Protein AF-A0A9D4I5X0-F1 (afdb_monomer_lite)

Radius of gyration: 17.92 Å; chains: 1; bounding box: 43×36×51 Å

Secondary structure (DSSP, 8-state):
-EEEEESS-EEEE--BS-EEEEEEEEEEEEE--EEEEEEEEEEEEEEE--EEEEEEEEEEEEEEEE--EEEEEEE--EEEEEEE--EEEEEEE--EEEEEEE--EEEEEEE--EEEEEEE--EEEEEEE--SEEEEEE--EEEEEEE--SSS--EEEE-----SS--EEEE--S-EEEE---SS-----EEE-----

Foldseek 3Di:
DDEDEDEEEDEEEAEAEEEEYEYEAYAYEYEHYAYEYEYEYEEHYEYEADHEEYEYEYAYYEYEYEYAAYEYEYEYHHEEYEYEEAHEEYEYEEHAEEYEYEYAAYEYEYEEAAEEYEYEAHHEEYEYEYHDDEYEYAAYEEEYHYEHDDDPPYHYEDEDPPDDDYAYEYDYEDYDYDDDDDDDDDDDDDHPHPDDD

Sequence (197 aa):
MHFLQGLGEFSLLGGLGEFSLLGGLGEFSLLGGLGEFSLLGLGEFSLLGGLGEFSLLGGLGEFSLLGGLGEFSLLGGLGEFSLLGGLGEFSLLGGLGEFSLLGGLGEFSLLGGLGEFSLLGGLGEFSLLGGLGEFSILGGLGEFSILGGLGEGWGFSLLGVRGGLGEFFLLGGLGEFSQLGGLGESFPYMAIIIENM

Organism: Dreissena polymorpha (NCBI:txid45954)

Structure (mmCIF, N/CA/C/O backbone):
data_AF-A0A9D4I5X0-F1
#
_entry.id   AF-A0A9D4I5X0-F1
#
loop_
_atom_site.group_PDB
_atom_site.id
_atom_site.type_symbol
_atom_site.label_atom_id
_atom_site.label_alt_id
_atom_site.label_comp_id
_atom_site.label_asym_id
_atom_site.label_entity_id
_atom_site.label_seq_id
_atom_site.pdbx_PDB_ins_code
_atom_site.Cartn_x
_atom_site.Cartn_y
_atom_site.Cartn_z
_atom_site.occupancy
_atom_site.B_iso_or_equiv
_atom_site.auth_seq_id
_atom_site.auth_comp_id
_atom_site.auth_asym_id
_atom_site.auth_atom_id
_atom_site.pdbx_PDB_model_num
ATOM 1 N N . MET A 1 1 ? -22.292 0.243 11.267 1.00 48.12 1 MET A N 1
ATOM 2 C CA . MET A 1 1 ? -21.338 1.243 11.789 1.00 48.12 1 MET A CA 1
ATOM 3 C C . MET A 1 1 ? -21.230 1.166 13.314 1.00 48.12 1 MET A C 1
ATOM 5 O O . MET A 1 1 ? -21.974 1.821 14.040 1.00 48.12 1 MET A O 1
ATOM 9 N N . HIS A 1 2 ? -20.317 0.330 13.804 1.00 58.00 2 HIS A N 1
ATOM 10 C CA . HIS A 1 2 ? -19.832 0.399 15.185 1.00 58.00 2 HIS A CA 1
ATOM 11 C C . HIS A 1 2 ? -18.566 1.253 15.202 1.00 58.00 2 HIS A C 1
ATOM 13 O O . HIS A 1 2 ? -17.701 1.034 14.360 1.00 58.00 2 HIS A O 1
ATOM 19 N N . PHE A 1 3 ? -18.484 2.208 16.130 1.00 55.62 3 PHE A N 1
ATOM 20 C CA . PHE A 1 3 ? -17.341 3.103 16.291 1.00 55.62 3 PHE A CA 1
ATOM 21 C C . PHE A 1 3 ? -16.674 2.820 17.635 1.00 55.62 3 PHE A C 1
ATOM 23 O O . PHE A 1 3 ? -17.327 2.882 18.679 1.00 55.62 3 PHE A O 1
ATOM 30 N N . LEU A 1 4 ? -15.390 2.484 17.604 1.00 60.81 4 LEU A N 1
ATOM 31 C CA . LEU A 1 4 ? -14.569 2.264 18.791 1.00 60.81 4 LEU A CA 1
ATOM 32 C C . LEU A 1 4 ? -13.382 3.222 18.741 1.00 60.81 4 LEU A C 1
ATOM 34 O O . LEU A 1 4 ? -12.674 3.282 17.737 1.00 60.81 4 LEU A O 1
ATOM 38 N N . GLN A 1 5 ? -13.203 3.971 19.829 1.00 62.50 5 GLN A N 1
ATOM 39 C CA . GLN A 1 5 ? -12.027 4.795 20.095 1.00 62.50 5 GLN A CA 1
ATOM 40 C C . GLN A 1 5 ? -11.278 4.196 21.282 1.00 62.50 5 GLN A C 1
ATOM 42 O O . GLN A 1 5 ? -11.894 3.905 22.309 1.00 62.50 5 GLN A O 1
ATOM 47 N N . GLY A 1 6 ? -9.964 4.028 21.155 1.00 58.69 6 GLY A N 1
ATOM 48 C CA . GLY A 1 6 ? -9.119 3.487 22.220 1.00 58.69 6 GLY A CA 1
ATOM 49 C C . GLY A 1 6 ? -7.693 4.027 22.162 1.00 58.69 6 GLY A C 1
ATOM 50 O O . GLY A 1 6 ? -7.184 4.321 21.084 1.00 58.69 6 GLY A O 1
ATOM 51 N N . LEU A 1 7 ? -7.071 4.173 23.334 1.00 63.69 7 LEU A N 1
ATOM 52 C CA . LEU A 1 7 ? -5.625 4.338 23.515 1.00 63.69 7 LEU A CA 1
ATOM 53 C C . LEU A 1 7 ? -5.084 3.053 24.151 1.00 63.69 7 LEU A C 1
ATOM 55 O O . LEU A 1 7 ? -5.768 2.476 25.000 1.00 63.69 7 LEU A O 1
ATOM 59 N N . GLY A 1 8 ? -3.858 2.660 23.806 1.00 67.62 8 GLY A N 1
ATOM 60 C CA . GLY A 1 8 ? -3.210 1.461 24.348 1.00 67.62 8 GLY A CA 1
ATOM 61 C C . GLY A 1 8 ? -3.551 0.181 23.585 1.00 67.62 8 GLY A C 1
ATOM 62 O O . GLY A 1 8 ? -3.957 0.239 22.430 1.00 67.62 8 GLY A O 1
ATOM 63 N N . GLU A 1 9 ? -3.356 -0.969 24.231 1.00 77.25 9 GLU A N 1
ATOM 64 C CA . GLU A 1 9 ? -3.521 -2.285 23.606 1.00 77.25 9 GLU A CA 1
ATOM 65 C C . GLU A 1 9 ? -4.990 -2.723 23.524 1.00 77.25 9 GLU A C 1
ATOM 67 O O . GLU A 1 9 ? -5.703 -2.742 24.534 1.00 77.25 9 GLU A O 1
ATOM 72 N N . PHE A 1 10 ? -5.455 -3.128 22.339 1.00 73.19 10 PHE A N 1
ATOM 73 C CA . PHE A 1 10 ? -6.808 -3.669 22.173 1.00 73.19 10 PHE A CA 1
ATOM 74 C C . PHE A 1 10 ? -6.885 -4.766 21.106 1.00 73.19 10 PHE A C 1
ATOM 76 O O . PHE A 1 10 ? -6.211 -4.715 20.080 1.00 73.19 10 PHE A O 1
ATOM 83 N N . SER A 1 11 ? -7.751 -5.758 21.335 1.00 75.50 11 SER A N 1
ATOM 84 C CA . SER A 1 11 ? -8.065 -6.822 20.376 1.00 75.50 11 SER A CA 1
ATOM 85 C C . SER A 1 11 ? -9.559 -6.840 20.057 1.00 75.50 11 SER A C 1
ATOM 87 O O . SER A 1 11 ? -10.383 -6.976 20.964 1.00 75.50 11 SER A O 1
ATOM 89 N N . LEU A 1 12 ? -9.915 -6.734 18.775 1.00 75.94 12 LEU A N 1
ATOM 90 C CA . LEU A 1 12 ? -11.297 -6.808 18.292 1.00 75.94 12 LEU A CA 1
ATOM 91 C C . LEU A 1 12 ? -11.526 -8.063 17.446 1.00 75.94 12 LEU A C 1
ATOM 93 O O . LEU A 1 12 ? -10.730 -8.377 16.564 1.00 75.94 12 LEU A O 1
ATOM 97 N N . LEU A 1 13 ? -12.676 -8.710 17.640 1.00 78.56 13 LEU A N 1
ATOM 98 C CA . LEU A 1 13 ? -13.231 -9.668 16.689 1.00 78.56 13 LEU A CA 1
ATOM 99 C C . LEU A 1 13 ? -14.352 -8.991 15.883 1.00 78.56 13 LEU A C 1
ATOM 101 O O . LEU A 1 13 ? -15.425 -8.698 16.413 1.00 78.56 13 LEU A O 1
ATOM 105 N N . GLY A 1 14 ? -14.084 -8.732 14.610 1.00 68.31 14 GLY A N 1
ATOM 106 C CA . GLY A 1 14 ? -15.045 -8.287 13.616 1.00 68.31 14 GLY A CA 1
ATOM 107 C C . GLY A 1 14 ? -16.014 -9.410 13.267 1.00 68.31 14 GLY A C 1
ATOM 108 O O . GLY A 1 14 ? -15.608 -10.492 12.856 1.00 68.31 14 GLY A O 1
ATOM 109 N N . GLY A 1 15 ? -17.306 -9.178 13.485 1.00 73.00 15 GLY A N 1
ATOM 110 C CA . GLY A 1 15 ? -18.363 -10.126 13.137 1.00 73.00 15 GLY A CA 1
ATOM 111 C C . GLY A 1 15 ? -18.791 -10.002 11.673 1.00 73.00 15 GLY A C 1
ATOM 112 O O . GLY A 1 15 ? -17.970 -9.854 10.775 1.00 73.00 15 GLY A O 1
ATOM 113 N N . LEU A 1 16 ? -20.102 -10.059 11.437 1.00 78.62 16 LEU A N 1
ATOM 114 C CA . LEU A 1 16 ? -20.699 -9.735 10.140 1.00 78.62 16 LEU A CA 1
ATOM 115 C C . LEU A 1 16 ? -20.984 -8.231 10.042 1.00 78.62 16 LEU A C 1
ATOM 117 O O . LEU A 1 16 ? -21.493 -7.652 11.004 1.00 78.62 16 LEU A O 1
ATOM 121 N N . GLY A 1 17 ? -20.763 -7.642 8.869 1.00 81.38 17 GLY A N 1
ATOM 122 C CA . GLY A 1 17 ? -21.217 -6.296 8.515 1.00 81.38 17 GLY A CA 1
ATOM 123 C C . GLY A 1 17 ? -20.115 -5.240 8.507 1.00 81.38 17 GLY A C 1
ATOM 124 O O . GLY A 1 17 ? -18.942 -5.558 8.358 1.00 81.38 17 GLY A O 1
ATOM 125 N N . GLU A 1 18 ? -20.527 -3.978 8.643 1.00 83.12 18 GLU A N 1
ATOM 126 C CA . GLU A 1 18 ? -19.654 -2.807 8.511 1.00 83.12 18 GLU A CA 1
ATOM 127 C C . GLU A 1 18 ? -19.135 -2.287 9.860 1.00 83.12 18 GLU A C 1
ATOM 129 O O . GLU A 1 18 ? -19.919 -1.878 10.742 1.00 83.12 18 GLU A O 1
ATOM 134 N N . PHE A 1 19 ? -17.812 -2.202 9.994 1.00 81.38 19 PHE A N 1
ATOM 135 C CA . PHE A 1 19 ? -17.139 -1.709 11.195 1.00 81.38 19 PHE A CA 1
ATOM 136 C C . PHE A 1 19 ? -16.147 -0.598 10.864 1.00 81.38 19 PHE A C 1
ATOM 138 O O . PHE A 1 19 ? -15.424 -0.654 9.873 1.00 81.38 19 PHE A O 1
ATOM 145 N N . SER A 1 20 ? -16.084 0.417 11.727 1.00 80.12 20 SER A N 1
ATOM 146 C CA . SER A 1 20 ? -15.096 1.485 11.603 1.00 80.12 20 SER A CA 1
ATOM 147 C C . SER A 1 20 ? -14.396 1.693 12.937 1.00 80.12 20 SER A C 1
ATOM 149 O O . SER A 1 20 ? -15.034 2.029 13.935 1.00 80.12 20 SER A O 1
ATOM 151 N N . LEU A 1 21 ? -13.085 1.490 12.972 1.00 78.31 21 LEU A N 1
ATOM 152 C CA . LEU A 1 21 ? -12.277 1.675 14.171 1.00 78.31 21 LEU A CA 1
ATOM 153 C C . LEU A 1 21 ? -11.358 2.880 13.998 1.00 78.31 21 LEU A C 1
ATOM 155 O O . LEU A 1 21 ? -10.706 3.028 12.968 1.00 78.31 21 LEU A O 1
ATOM 159 N N . LEU A 1 22 ? -11.292 3.721 15.029 1.00 80.31 22 LEU A N 1
ATOM 160 C CA . LEU A 1 22 ? -10.318 4.800 15.118 1.00 80.31 22 LEU A CA 1
ATOM 161 C C . LEU A 1 22 ? -9.429 4.538 16.335 1.00 80.31 22 LEU A C 1
ATOM 163 O O . LEU A 1 22 ? -9.792 4.847 17.470 1.00 80.31 22 LEU A O 1
ATOM 167 N N . GLY A 1 23 ? -8.284 3.913 16.092 1.00 71.12 23 GLY A N 1
ATOM 168 C CA . GLY A 1 23 ? -7.266 3.669 17.100 1.00 71.12 23 GLY A CA 1
ATOM 169 C C . GLY A 1 23 ? -6.432 4.927 17.312 1.00 71.12 23 GLY A C 1
ATOM 170 O O . GLY A 1 23 ? -6.055 5.612 16.363 1.00 71.12 23 GLY A O 1
ATOM 171 N N . GLY A 1 24 ? -6.189 5.280 18.571 1.00 72.44 24 GLY A N 1
ATOM 172 C CA . GLY A 1 24 ? -5.199 6.292 18.926 1.00 72.44 24 GLY A CA 1
ATOM 173 C C . GLY A 1 24 ? -3.789 5.705 18.874 1.00 72.44 24 GLY A C 1
ATOM 174 O O . GLY A 1 24 ? -3.535 4.816 18.077 1.00 72.44 24 GLY A O 1
ATOM 175 N N . LEU A 1 25 ? -2.890 6.186 19.737 1.00 76.56 25 LEU A N 1
ATOM 176 C CA . LEU A 1 25 ? -1.565 5.587 19.938 1.00 76.56 25 LEU A CA 1
ATOM 177 C C . LEU A 1 25 ? -1.684 4.236 20.665 1.00 76.56 25 LEU A C 1
ATOM 179 O O . LEU A 1 25 ? -2.404 4.152 21.667 1.00 76.56 25 LEU A O 1
ATOM 183 N N . GLY A 1 26 ? -0.949 3.222 20.210 1.00 81.38 26 GLY A N 1
ATOM 184 C CA . GLY A 1 26 ? -0.873 1.907 20.857 1.00 81.38 26 GLY A CA 1
ATOM 185 C C . GLY A 1 26 ? -0.688 0.763 19.864 1.00 81.38 26 GLY A C 1
ATOM 186 O O . GLY A 1 26 ? -0.447 1.014 18.686 1.00 81.38 26 GLY A O 1
ATOM 187 N N . GLU A 1 27 ? -0.826 -0.466 20.362 1.00 84.44 27 GLU A N 1
ATOM 188 C CA . GLU A 1 27 ? -0.824 -1.688 19.556 1.00 84.44 27 GLU A CA 1
ATOM 189 C C . GLU A 1 27 ? -2.255 -2.231 19.432 1.00 84.44 27 GLU A C 1
ATOM 191 O O . GLU A 1 27 ? -2.948 -2.457 20.425 1.00 84.44 27 GLU A O 1
ATOM 196 N N . PHE A 1 28 ? -2.739 -2.463 18.220 1.00 84.62 28 PHE A N 1
ATOM 197 C CA . PHE A 1 28 ? -4.117 -2.891 18.000 1.00 84.62 28 PHE A CA 1
ATOM 198 C C . PHE A 1 28 ? -4.159 -4.107 17.089 1.00 84.62 28 PHE A C 1
ATOM 200 O O . PHE A 1 28 ? -3.588 -4.115 16.004 1.00 84.62 28 PHE A O 1
ATOM 207 N N . SER A 1 29 ? -4.894 -5.132 17.506 1.00 83.44 29 SER A N 1
ATOM 208 C CA . SER A 1 29 ? -5.139 -6.321 16.694 1.00 83.44 29 SER A CA 1
ATOM 209 C C . SER A 1 29 ? -6.617 -6.429 16.341 1.00 83.44 29 SER A C 1
ATOM 211 O O . SER A 1 29 ? -7.487 -6.374 17.211 1.00 83.44 29 SER A O 1
ATOM 213 N N . LEU A 1 30 ? -6.926 -6.607 15.062 1.00 82.56 30 LEU A N 1
ATOM 214 C CA . LEU A 1 30 ? -8.283 -6.827 14.582 1.00 82.56 30 LEU A CA 1
ATOM 215 C C . LEU A 1 30 ? -8.335 -8.117 13.774 1.00 82.56 30 LEU A C 1
ATOM 217 O O . LEU A 1 30 ? -7.593 -8.282 12.811 1.00 82.56 30 LEU A O 1
ATOM 221 N N . LEU A 1 31 ? -9.252 -9.009 14.135 1.00 85.00 31 LEU A N 1
ATOM 222 C CA . LEU A 1 31 ? -9.618 -10.143 13.298 1.00 85.00 31 LEU A CA 1
ATOM 223 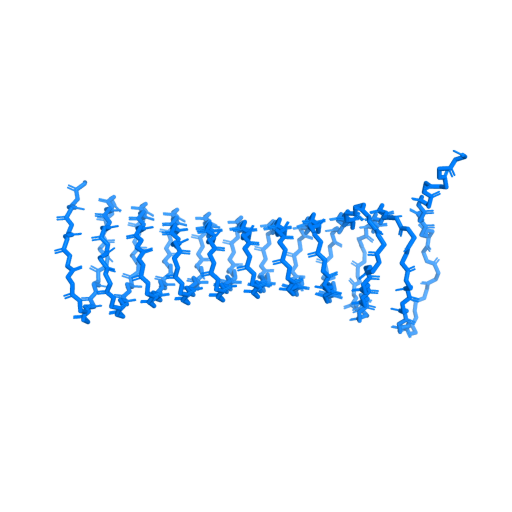C C . LEU A 1 31 ? -10.938 -9.834 12.601 1.00 85.00 31 LEU A C 1
ATOM 225 O O . LEU A 1 31 ? -11.983 -9.767 13.238 1.00 85.00 31 LEU A O 1
ATOM 229 N N . GLY A 1 32 ? -10.865 -9.603 11.303 1.00 75.12 32 GLY A N 1
ATOM 230 C CA . GLY A 1 32 ? -11.965 -9.359 10.395 1.00 75.12 32 GLY A CA 1
ATOM 231 C C . GLY A 1 32 ? -12.836 -10.592 10.182 1.00 75.12 32 GLY A C 1
ATOM 232 O O . GLY A 1 32 ? -12.350 -11.723 10.151 1.00 75.12 32 GLY A O 1
ATOM 233 N N . GLY A 1 33 ? -14.139 -10.356 10.042 1.00 80.25 33 GLY A N 1
ATOM 234 C CA . GLY A 1 33 ? -15.135 -11.381 9.746 1.00 80.25 33 GLY A CA 1
ATOM 235 C C . GLY A 1 33 ? -15.595 -11.308 8.293 1.00 80.25 33 GLY A C 1
ATOM 236 O O . GLY A 1 33 ? -14.777 -11.322 7.378 1.00 80.25 33 GLY A O 1
ATOM 237 N N . LEU A 1 34 ? -16.910 -11.243 8.074 1.00 85.31 34 LEU A N 1
ATOM 238 C CA . LEU A 1 34 ? -17.469 -10.980 6.743 1.00 85.31 34 LEU A CA 1
ATOM 239 C C . LEU A 1 34 ? -17.953 -9.533 6.672 1.00 85.31 34 LEU A C 1
ATOM 241 O O . LEU A 1 34 ? -18.706 -9.118 7.553 1.00 85.31 34 LEU A O 1
ATOM 245 N N . GLY A 1 35 ? -17.616 -8.810 5.611 1.00 86.94 35 GLY A N 1
ATOM 246 C CA . GLY A 1 35 ? -18.144 -7.470 5.353 1.00 86.94 35 GLY A CA 1
ATOM 247 C C . GLY A 1 35 ? -17.053 -6.432 5.154 1.00 86.94 35 GLY A C 1
ATOM 248 O O . GLY A 1 35 ? -15.976 -6.764 4.669 1.00 86.94 35 GLY A O 1
ATOM 249 N N . GLU A 1 36 ? -17.363 -5.190 5.519 1.00 88.50 36 GLU A N 1
ATOM 250 C CA . GLU A 1 36 ? -16.512 -4.035 5.244 1.00 88.50 36 GLU A CA 1
ATOM 251 C C . GLU A 1 36 ? -15.918 -3.467 6.535 1.00 88.50 36 GLU A C 1
ATOM 253 O O . GLU A 1 36 ? -16.629 -3.185 7.505 1.00 88.50 36 GLU A O 1
ATOM 258 N N . PHE A 1 37 ? -14.604 -3.296 6.581 1.00 86.25 37 PHE A N 1
ATOM 259 C CA . PHE A 1 37 ? -13.922 -2.850 7.791 1.00 86.25 37 PHE A CA 1
ATOM 260 C C . PHE A 1 37 ? -12.930 -1.749 7.465 1.00 86.25 37 PHE A C 1
ATOM 262 O O . PHE A 1 37 ? -11.966 -1.969 6.740 1.00 86.25 37 PHE A O 1
ATOM 269 N N . SER A 1 38 ? -13.124 -0.586 8.075 1.00 85.62 38 SER A N 1
ATOM 270 C CA . SER A 1 38 ? -12.206 0.543 7.945 1.00 85.62 38 SER A CA 1
ATOM 271 C C . SER A 1 38 ? -11.519 0.811 9.272 1.00 85.62 38 SER A C 1
ATOM 273 O O . SER A 1 38 ? -12.174 1.033 10.291 1.00 85.62 38 SER A O 1
ATOM 275 N N . LEU A 1 39 ? -10.196 0.816 9.271 1.00 83.88 39 LEU A N 1
ATOM 276 C CA . LEU A 1 39 ? -9.388 1.098 10.444 1.00 83.88 39 LEU A CA 1
ATOM 277 C C . LEU A 1 39 ? -8.511 2.318 10.184 1.00 83.88 39 LEU A C 1
ATOM 279 O O . LEU A 1 39 ? -7.878 2.414 9.140 1.00 83.88 39 LEU A O 1
ATOM 283 N N . LEU A 1 40 ? -8.455 3.233 11.147 1.00 85.56 40 LEU A N 1
ATOM 284 C CA . LEU A 1 40 ? -7.551 4.378 11.134 1.00 85.56 40 LEU A CA 1
ATOM 285 C C . LEU A 1 40 ? -6.766 4.425 12.440 1.00 85.56 40 LEU A C 1
ATOM 287 O O . LEU A 1 40 ? -7.382 4.308 13.499 1.00 85.56 40 LEU A O 1
ATOM 291 N N . GLY A 1 41 ? -5.451 4.654 12.396 1.00 83.19 41 GLY A N 1
ATOM 292 C CA . GLY A 1 41 ? -4.705 4.873 13.636 1.00 83.19 41 GLY A CA 1
ATOM 293 C C . GLY A 1 41 ? -3.236 5.273 13.530 1.00 83.19 41 GLY A C 1
ATOM 294 O O . GLY A 1 41 ? -2.713 5.527 12.445 1.00 83.19 41 GLY A O 1
ATOM 295 N N . LEU A 1 42 ? -2.598 5.386 14.702 1.00 82.62 42 LEU A N 1
ATOM 296 C CA . LEU A 1 42 ? -1.181 5.716 14.909 1.00 82.62 42 LEU A CA 1
ATOM 297 C C . LEU A 1 42 ? -0.542 4.692 15.859 1.00 82.62 42 LEU A C 1
ATOM 299 O O . LEU A 1 42 ? -1.139 4.353 16.870 1.00 82.62 42 LEU A O 1
ATOM 303 N N . GLY A 1 43 ? 0.689 4.267 15.619 1.00 86.38 43 GLY A N 1
ATOM 304 C CA . GLY A 1 43 ? 1.338 3.202 16.381 1.00 86.38 43 GLY A CA 1
ATOM 305 C C . GLY A 1 43 ? 1.338 1.909 15.586 1.00 86.38 43 GLY A C 1
ATOM 306 O O . GLY A 1 43 ? 1.617 1.941 14.392 1.00 86.38 43 GLY A O 1
ATOM 307 N N . GLU A 1 44 ? 1.036 0.796 16.242 1.00 89.25 44 GLU A N 1
ATOM 308 C CA . GLU A 1 44 ? 1.174 -0.530 15.654 1.00 89.25 44 GLU A CA 1
ATOM 309 C C . GLU A 1 44 ? -0.191 -1.181 15.450 1.00 89.25 44 GLU A C 1
ATOM 311 O O . GLU A 1 44 ? -0.999 -1.270 16.374 1.00 89.25 44 GLU A O 1
ATOM 316 N N . PHE A 1 45 ? -0.496 -1.627 14.235 1.00 88.62 45 PHE A N 1
ATOM 317 C CA . PHE A 1 45 ? -1.788 -2.247 13.944 1.00 88.62 45 PHE A CA 1
ATOM 318 C C . PHE A 1 45 ? -1.621 -3.504 13.116 1.00 88.62 45 PHE A C 1
ATOM 320 O O . PHE A 1 45 ? -1.001 -3.497 12.061 1.00 88.62 45 PHE A O 1
ATOM 327 N N . SER A 1 46 ? -2.266 -4.574 13.555 1.00 88.19 46 SER A N 1
ATOM 328 C CA . SER A 1 46 ? -2.382 -5.817 12.808 1.00 88.19 46 SER A CA 1
ATOM 329 C C . SER A 1 46 ? -3.846 -6.090 12.495 1.00 88.19 46 SER A C 1
ATOM 331 O O . SER A 1 46 ? -4.670 -6.236 13.398 1.00 88.19 46 SER A O 1
ATOM 333 N N . LEU A 1 47 ? -4.182 -6.180 11.212 1.00 87.44 47 LEU A N 1
ATOM 334 C CA . LEU A 1 47 ? -5.502 -6.567 10.735 1.00 87.44 47 LEU A CA 1
ATOM 335 C C . LEU A 1 47 ? -5.400 -7.902 10.004 1.00 87.44 47 LEU A C 1
ATOM 337 O O . LEU A 1 47 ? -4.685 -8.019 9.016 1.00 87.44 47 LEU A O 1
ATOM 341 N N . LEU A 1 48 ? -6.151 -8.899 10.463 1.00 89.06 48 LEU A N 1
ATOM 342 C CA . LEU A 1 48 ? -6.390 -10.130 9.720 1.00 89.06 48 LEU A CA 1
ATOM 343 C C . LEU A 1 48 ? -7.757 -10.033 9.056 1.00 89.06 48 LEU A C 1
ATOM 345 O O . LEU A 1 48 ? -8.779 -10.114 9.718 1.00 89.06 48 LEU A O 1
ATOM 349 N N . GLY A 1 49 ? -7.768 -9.834 7.754 1.00 82.12 49 GLY A N 1
ATOM 350 C CA . GLY A 1 49 ? -8.928 -9.805 6.891 1.00 82.12 49 GLY A CA 1
ATOM 351 C C . GLY A 1 49 ? -9.624 -11.157 6.757 1.00 82.12 49 GLY A C 1
ATOM 352 O O . GLY A 1 49 ? -8.979 -12.204 6.722 1.00 82.12 49 GLY A O 1
ATOM 353 N N . GLY A 1 50 ? -10.953 -11.123 6.665 1.00 86.06 50 GLY A N 1
ATOM 354 C CA . GLY A 1 50 ? -11.786 -12.294 6.392 1.00 86.06 50 GLY A CA 1
ATOM 355 C C . GLY A 1 50 ? -12.278 -12.309 4.945 1.00 86.06 50 GLY A C 1
ATOM 356 O O . GLY A 1 50 ? -11.470 -12.325 4.018 1.00 86.06 50 GLY A O 1
ATOM 357 N N . LEU A 1 51 ? -13.598 -12.323 4.739 1.00 89.69 51 LEU A N 1
ATOM 358 C CA . LEU A 1 51 ? -14.178 -12.125 3.403 1.00 89.69 51 LEU A CA 1
ATOM 359 C C . LEU A 1 51 ? -14.782 -10.727 3.293 1.00 89.69 51 LEU A C 1
ATOM 361 O O . LEU A 1 51 ? -15.549 -10.333 4.171 1.00 89.69 51 LEU A O 1
ATOM 365 N N . GLY A 1 52 ? -14.516 -10.028 2.198 1.00 91.19 52 GLY A N 1
ATOM 366 C CA . GLY A 1 52 ? -15.087 -8.710 1.923 1.00 91.19 52 GLY A CA 1
ATOM 367 C C . GLY A 1 52 ? -14.017 -7.644 1.759 1.00 91.19 52 GLY A C 1
ATOM 368 O O . GLY A 1 52 ? -12.933 -7.943 1.262 1.00 91.19 52 GLY A O 1
ATOM 369 N N . GLU A 1 53 ? -14.343 -6.419 2.163 1.00 92.69 53 GLU A N 1
ATOM 370 C CA . GLU A 1 53 ? -13.530 -5.240 1.878 1.00 92.69 53 GLU A CA 1
ATOM 371 C C . GLU A 1 53 ? -12.900 -4.684 3.153 1.00 92.69 53 GLU A C 1
ATOM 373 O O . GLU A 1 53 ? -13.582 -4.395 4.134 1.00 92.69 53 GLU A O 1
ATOM 378 N N . PHE A 1 54 ? -11.583 -4.534 3.187 1.00 91.19 54 PHE A N 1
ATOM 379 C CA . PHE A 1 54 ? -10.907 -4.076 4.398 1.00 91.19 54 PHE A CA 1
ATOM 380 C C . PHE A 1 54 ? -9.911 -2.985 4.054 1.00 91.19 54 PHE A C 1
ATOM 382 O O . PHE A 1 54 ? -8.979 -3.186 3.284 1.00 91.19 54 PHE A O 1
ATOM 389 N N . SER A 1 55 ? -10.098 -1.822 4.662 1.00 89.94 55 SER A N 1
ATOM 390 C CA . SER A 1 55 ? -9.226 -0.671 4.502 1.00 89.94 55 SER A CA 1
ATOM 391 C C . SER A 1 55 ? -8.522 -0.364 5.812 1.00 89.94 55 SER A C 1
ATOM 393 O O . SER A 1 55 ? -9.157 -0.171 6.848 1.00 89.94 55 SER A O 1
ATOM 395 N N . LEU A 1 56 ? -7.203 -0.265 5.763 1.00 89.50 56 LEU A N 1
ATOM 396 C CA . LEU A 1 56 ? -6.384 0.226 6.855 1.00 89.50 56 LEU A CA 1
ATOM 397 C C . LEU A 1 56 ? -5.724 1.534 6.419 1.00 89.50 56 LEU A C 1
ATOM 399 O O . LEU A 1 56 ? -5.065 1.591 5.386 1.00 89.50 56 LEU A O 1
ATOM 403 N N . LEU A 1 57 ? -5.881 2.582 7.222 1.00 90.19 57 LEU A N 1
ATOM 404 C CA . LEU A 1 57 ? -5.181 3.850 7.077 1.00 90.19 57 LEU A CA 1
ATOM 405 C C . LEU A 1 57 ? -4.276 4.040 8.290 1.00 90.19 57 LEU A C 1
ATOM 407 O O . LEU A 1 57 ? -4.736 4.376 9.385 1.00 90.19 57 LEU A O 1
ATOM 411 N N . GLY A 1 58 ? -2.983 3.820 8.094 1.00 84.19 58 GLY A N 1
ATOM 412 C CA . GLY A 1 58 ? -1.989 4.036 9.129 1.00 84.19 58 GLY A CA 1
ATOM 413 C C . GLY A 1 58 ? -1.270 5.363 8.943 1.00 84.19 58 GLY A C 1
ATOM 414 O O . GLY A 1 58 ? -0.864 5.719 7.841 1.00 84.19 58 GLY A O 1
ATOM 415 N N . GLY A 1 59 ? -1.145 6.126 10.028 1.00 84.50 59 GLY A N 1
ATOM 416 C CA . GLY A 1 59 ? -0.386 7.373 10.033 1.00 84.50 59 GLY A CA 1
ATOM 417 C C . GLY A 1 59 ? 1.096 7.128 10.302 1.00 84.50 59 GLY A C 1
ATOM 418 O O . GLY A 1 59 ? 1.869 6.937 9.374 1.00 84.50 59 GLY A O 1
ATOM 419 N N . LEU A 1 60 ? 1.504 7.188 11.569 1.00 88.44 60 LEU A N 1
ATOM 420 C CA . LEU A 1 60 ? 2.874 6.902 12.006 1.00 88.44 60 LEU A CA 1
ATOM 421 C C . LEU A 1 60 ? 2.933 5.512 12.629 1.00 88.44 60 LEU A C 1
ATOM 423 O O . LEU A 1 60 ? 2.058 5.228 13.442 1.00 88.44 60 LEU A O 1
ATOM 427 N N . GLY A 1 61 ? 3.966 4.725 12.336 1.00 89.94 61 GLY A N 1
ATOM 428 C CA . GLY A 1 61 ? 4.244 3.450 13.005 1.00 89.94 61 GLY A CA 1
ATOM 429 C C . GLY A 1 61 ? 4.194 2.249 12.067 1.00 89.94 61 GLY A C 1
ATOM 430 O O . GLY A 1 61 ? 4.456 2.398 10.874 1.00 89.94 61 GLY A O 1
ATOM 431 N N . GLU A 1 62 ? 3.883 1.077 12.618 1.00 92.44 62 GLU A N 1
ATOM 432 C CA . GLU A 1 62 ? 3.963 -0.201 11.911 1.00 92.44 62 GLU A CA 1
ATOM 433 C C . GLU A 1 62 ? 2.576 -0.790 11.664 1.00 92.44 62 GLU A C 1
ATOM 435 O O . GLU A 1 62 ? 1.785 -0.973 12.586 1.00 92.44 62 GLU A O 1
ATOM 440 N N . PHE A 1 63 ? 2.234 -1.101 10.418 1.00 92.62 63 PHE A N 1
ATOM 441 C CA . PHE A 1 63 ? 0.901 -1.616 10.117 1.00 92.62 63 PHE A CA 1
ATOM 442 C C . PHE A 1 63 ? 0.977 -2.836 9.217 1.00 92.62 63 PHE A C 1
ATOM 444 O O . PHE A 1 63 ? 1.549 -2.804 8.132 1.00 92.62 63 PHE A O 1
ATOM 451 N N . SER A 1 64 ? 0.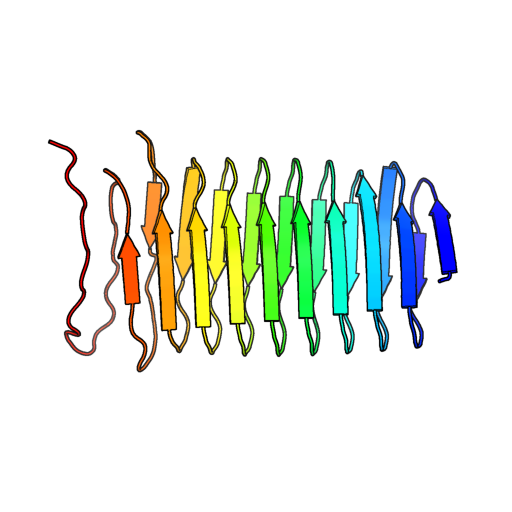342 -3.912 9.656 1.00 91.75 64 SER A N 1
ATOM 452 C CA . SER A 1 64 ? 0.238 -5.162 8.922 1.00 91.75 64 SER A CA 1
ATOM 453 C C . SER A 1 64 ? -1.215 -5.453 8.584 1.00 91.75 64 SER A C 1
ATOM 455 O O . SER A 1 64 ? -2.079 -5.486 9.460 1.00 91.75 64 SER A O 1
ATOM 457 N N . LEU A 1 65 ? -1.484 -5.712 7.311 1.00 91.88 65 LEU A N 1
ATOM 458 C CA . LEU A 1 65 ? -2.752 -6.238 6.834 1.00 91.88 65 LEU A CA 1
ATOM 459 C C . LEU A 1 65 ? -2.499 -7.611 6.217 1.00 91.88 65 LEU A C 1
ATOM 461 O O . LEU A 1 65 ? -1.790 -7.731 5.223 1.00 91.88 65 LEU A O 1
ATOM 465 N N . LEU A 1 66 ? -3.100 -8.651 6.785 1.00 92.56 66 LEU A N 1
ATOM 466 C CA . LEU A 1 66 ? -3.189 -9.964 6.160 1.00 92.56 66 LEU A CA 1
ATOM 467 C C . LEU A 1 66 ? -4.583 -10.110 5.574 1.00 92.56 66 LEU A C 1
ATOM 469 O O . LEU A 1 66 ? -5.548 -10.217 6.313 1.00 92.56 66 LEU A O 1
ATOM 473 N N . GLY A 1 67 ? -4.702 -10.079 4.259 1.00 87.12 67 GLY A N 1
ATOM 474 C CA . GLY A 1 67 ? -5.968 -10.194 3.565 1.00 87.12 67 GLY A CA 1
ATOM 475 C C . GLY A 1 67 ? -6.459 -11.635 3.424 1.00 87.12 67 GLY A C 1
ATOM 476 O O . GLY A 1 67 ? -5.694 -12.596 3.511 1.00 87.12 67 GLY A O 1
ATOM 477 N N . GLY A 1 68 ? -7.765 -11.767 3.197 1.00 88.44 68 GLY A N 1
ATOM 478 C CA . GLY A 1 68 ? -8.448 -13.035 2.942 1.00 88.44 68 GLY A CA 1
ATOM 479 C C . GLY A 1 68 ? -8.965 -13.111 1.506 1.00 88.44 68 GLY A C 1
ATOM 480 O O . GLY A 1 68 ? -8.170 -13.060 0.569 1.00 88.44 68 GLY A O 1
ATOM 481 N N . LEU A 1 69 ? -10.282 -13.264 1.322 1.00 92.44 69 LEU A N 1
ATOM 482 C CA . LEU A 1 69 ? -10.896 -13.141 -0.011 1.00 92.44 69 LEU A CA 1
ATOM 483 C C . LEU A 1 69 ? -11.601 -11.792 -0.144 1.00 92.44 69 LEU A C 1
ATOM 485 O O . LEU A 1 69 ? -12.408 -11.453 0.721 1.00 92.44 69 LEU A O 1
ATOM 489 N N . GLY A 1 70 ? -11.370 -11.079 -1.240 1.00 93.62 70 GLY A N 1
ATOM 490 C CA . GLY A 1 70 ? -12.006 -9.790 -1.514 1.00 93.62 70 GLY A CA 1
ATOM 491 C C . GLY A 1 70 ? -10.994 -8.679 -1.747 1.00 93.62 70 GLY A C 1
ATOM 492 O O . GLY A 1 70 ? -9.909 -8.938 -2.265 1.00 93.62 70 GLY A O 1
ATOM 493 N N . GLU A 1 71 ? -11.371 -7.460 -1.373 1.00 94.88 71 GLU A N 1
ATOM 494 C CA . GLU A 1 71 ? -10.610 -6.249 -1.674 1.00 94.88 71 GLU A CA 1
ATOM 495 C C . GLU A 1 71 ? -9.968 -5.690 -0.408 1.00 94.88 71 GLU A C 1
ATOM 497 O O . GLU A 1 71 ? -10.628 -5.452 0.604 1.00 94.88 71 GLU A O 1
ATOM 502 N N . PHE A 1 72 ? -8.659 -5.481 -0.424 1.00 94.31 72 PHE A N 1
ATOM 503 C CA . PHE A 1 72 ? -7.952 -5.028 0.766 1.00 94.31 72 PHE A CA 1
ATOM 504 C C . PHE A 1 72 ? -7.013 -3.891 0.419 1.00 94.31 72 PHE A C 1
ATOM 506 O O . PHE A 1 72 ? -6.162 -4.004 -0.459 1.00 94.31 72 PHE A O 1
ATOM 513 N N . SER A 1 73 ? -7.149 -2.788 1.141 1.00 93.06 73 SER A N 1
ATOM 514 C CA . SER A 1 73 ? -6.339 -1.599 0.938 1.00 93.06 73 SER A CA 1
ATOM 515 C C . SER A 1 73 ? -5.594 -1.241 2.209 1.00 93.06 73 SER A C 1
ATOM 517 O O . SER A 1 73 ? -6.174 -1.164 3.291 1.00 93.06 73 SER A O 1
ATOM 519 N N . LEU A 1 74 ? -4.305 -0.971 2.069 1.00 93.38 74 LEU A N 1
ATOM 520 C CA . LEU A 1 74 ? -3.491 -0.366 3.103 1.00 93.38 74 LEU A CA 1
ATOM 521 C C . LEU A 1 74 ? -2.959 0.962 2.568 1.00 93.38 74 LEU A C 1
ATOM 523 O O . LEU A 1 74 ? -2.265 1.002 1.554 1.00 93.38 74 LEU A O 1
ATOM 527 N N . LEU A 1 75 ? -3.262 2.051 3.266 1.00 92.94 75 LEU A N 1
ATOM 528 C CA . LEU A 1 75 ? -2.648 3.351 3.045 1.00 92.94 75 LEU A CA 1
ATOM 529 C C . LEU A 1 75 ? -1.739 3.657 4.228 1.00 92.94 75 LEU A C 1
ATOM 531 O O . LEU A 1 75 ? -2.214 3.826 5.352 1.00 92.94 75 LEU A O 1
ATOM 535 N N . GLY A 1 76 ? -0.438 3.709 3.967 1.00 87.69 76 GLY A N 1
ATOM 536 C CA . GLY A 1 76 ? 0.575 4.014 4.961 1.00 87.69 76 GLY A CA 1
ATOM 537 C C . GLY A 1 76 ? 1.052 5.462 4.914 1.00 87.69 76 GLY A C 1
ATOM 538 O O . GLY A 1 76 ? 1.072 6.105 3.865 1.00 87.69 76 GLY A O 1
ATOM 539 N N . GLY A 1 77 ? 1.442 5.973 6.079 1.00 87.75 77 GLY A N 1
ATOM 540 C CA . GLY A 1 77 ? 2.082 7.270 6.260 1.00 87.75 77 GLY A CA 1
ATOM 541 C C . GLY A 1 77 ? 3.590 7.125 6.455 1.00 87.75 77 GLY A C 1
ATOM 542 O O . GLY A 1 77 ? 4.303 6.839 5.499 1.00 87.75 77 GLY A O 1
ATOM 543 N N . LEU A 1 78 ? 4.089 7.384 7.667 1.00 90.81 78 LEU A N 1
ATOM 544 C CA . LEU A 1 78 ? 5.507 7.207 8.003 1.00 90.81 78 LEU A CA 1
ATOM 545 C C . LEU A 1 78 ? 5.716 5.915 8.793 1.00 90.81 78 LEU A C 1
ATOM 547 O O . LEU A 1 78 ? 5.062 5.739 9.822 1.00 90.81 78 LEU A O 1
ATOM 551 N N . GLY A 1 79 ? 6.668 5.083 8.381 1.00 91.62 79 GLY A N 1
ATOM 552 C CA . GLY A 1 79 ? 7.027 3.851 9.089 1.00 91.62 79 GLY A CA 1
ATOM 553 C C . GLY A 1 79 ? 7.001 2.620 8.194 1.00 91.62 79 GLY A C 1
ATOM 554 O O . GLY A 1 79 ? 7.255 2.727 6.995 1.00 91.62 79 GLY A O 1
ATOM 555 N N . GLU A 1 80 ? 6.716 1.468 8.795 1.00 93.75 80 GLU A N 1
ATOM 556 C CA . GLU A 1 80 ? 6.788 0.165 8.135 1.00 93.75 80 GLU A CA 1
ATOM 557 C C . GLU A 1 80 ? 5.388 -0.384 7.882 1.00 93.75 80 GLU A C 1
ATOM 559 O O . GLU A 1 80 ? 4.561 -0.485 8.788 1.00 93.75 80 GLU A O 1
ATOM 564 N N . PHE A 1 81 ? 5.083 -0.741 6.640 1.00 93.75 81 PHE A N 1
ATOM 565 C CA . PHE A 1 81 ? 3.747 -1.208 6.302 1.00 93.75 81 PHE A CA 1
ATOM 566 C C . PHE A 1 81 ? 3.806 -2.446 5.427 1.00 93.75 81 PHE A C 1
ATOM 568 O O . PHE A 1 81 ? 4.452 -2.472 4.382 1.00 93.75 81 PHE A O 1
ATOM 575 N N . SER A 1 82 ? 3.090 -3.479 5.846 1.00 93.25 82 SER A N 1
ATOM 576 C CA . SER A 1 82 ? 3.055 -4.762 5.164 1.00 93.25 82 SER A CA 1
ATOM 577 C C . SER A 1 82 ? 1.630 -5.134 4.795 1.00 93.25 82 SER A C 1
ATOM 579 O O . SER A 1 82 ? 0.732 -5.126 5.635 1.00 93.25 82 SER A O 1
ATOM 581 N N . LEU A 1 83 ? 1.429 -5.514 3.540 1.00 93.62 83 LEU A N 1
ATOM 582 C CA . LEU A 1 83 ? 0.204 -6.139 3.077 1.00 93.62 83 LEU A CA 1
ATOM 583 C C . LEU A 1 83 ? 0.538 -7.532 2.546 1.00 93.62 83 LEU A C 1
ATOM 585 O O . LEU A 1 83 ? 1.276 -7.682 1.574 1.00 93.62 83 LEU A O 1
ATOM 589 N N . LEU A 1 84 ? -0.039 -8.557 3.165 1.00 93.44 84 LEU A N 1
ATOM 590 C CA . LEU A 1 84 ? -0.053 -9.914 2.634 1.00 93.44 84 LEU A CA 1
ATOM 591 C C . LEU A 1 84 ? -1.428 -10.178 2.034 1.00 93.44 84 LEU A C 1
ATOM 593 O O . LEU A 1 84 ? -2.422 -10.199 2.751 1.00 93.44 84 LEU A O 1
ATOM 597 N N . GLY A 1 85 ? -1.490 -10.368 0.724 1.00 87.44 85 GLY A N 1
ATOM 598 C CA . GLY A 1 85 ? -2.724 -10.639 0.007 1.00 87.44 85 GLY A CA 1
ATOM 599 C C . GLY A 1 85 ? -3.136 -12.111 0.027 1.00 87.44 85 GLY A C 1
ATOM 600 O O . GLY A 1 85 ? -2.324 -13.017 0.215 1.00 87.44 85 GLY A O 1
ATOM 601 N N . GLY A 1 86 ? -4.425 -12.336 -0.205 1.00 88.88 86 GLY A N 1
ATOM 602 C CA . GLY A 1 86 ? -5.047 -13.644 -0.385 1.00 88.88 86 GLY A CA 1
ATOM 603 C C . GLY A 1 86 ? -5.586 -13.806 -1.806 1.00 88.88 86 GLY A C 1
ATOM 604 O O . GLY A 1 86 ? -4.813 -13.820 -2.761 1.00 88.88 86 GLY A O 1
ATOM 605 N N . LEU A 1 87 ? -6.905 -13.961 -1.955 1.00 92.25 87 LEU A N 1
ATOM 606 C CA . LEU A 1 87 ? -7.558 -13.964 -3.271 1.00 92.25 87 LEU A CA 1
ATOM 607 C C . LEU A 1 87 ? -8.335 -12.667 -3.492 1.00 92.25 87 LEU A C 1
ATOM 609 O O . LEU A 1 87 ? -9.148 -12.312 -2.644 1.00 92.25 87 LEU A O 1
ATOM 613 N N . GLY A 1 88 ? -8.159 -12.025 -4.644 1.00 93.38 88 GLY A N 1
ATOM 614 C CA . GLY A 1 88 ? -8.859 -10.784 -4.987 1.00 93.38 88 GLY A CA 1
ATOM 615 C C . GLY A 1 88 ? -7.913 -9.621 -5.256 1.00 93.38 88 GLY A C 1
ATOM 616 O O . GLY A 1 88 ? -6.827 -9.829 -5.795 1.00 93.38 88 GLY A O 1
ATOM 617 N N . GLU A 1 89 ? -8.347 -8.415 -4.905 1.00 94.38 89 GLU A N 1
ATOM 618 C CA . GLU A 1 89 ? -7.656 -7.170 -5.241 1.00 94.38 89 GLU A CA 1
ATOM 619 C C . GLU A 1 89 ? -7.001 -6.566 -4.003 1.00 94.38 89 GLU A C 1
ATOM 621 O O . GLU A 1 89 ? -7.628 -6.392 -2.956 1.00 94.38 89 GLU A O 1
ATOM 626 N N . PHE A 1 90 ? -5.714 -6.249 -4.097 1.00 93.75 90 PHE A N 1
ATOM 627 C CA . PHE A 1 90 ? -4.953 -5.777 -2.950 1.00 93.75 90 PHE A CA 1
ATOM 628 C C . PHE A 1 90 ? -4.104 -4.575 -3.324 1.00 93.75 90 PHE A C 1
ATOM 630 O O . PHE A 1 90 ? -3.281 -4.634 -4.236 1.00 93.75 90 PHE A O 1
ATOM 637 N N . SER A 1 91 ? -4.275 -3.485 -2.586 1.00 92.62 91 SER A N 1
ATOM 638 C CA . SER A 1 91 ? -3.565 -2.237 -2.834 1.00 92.62 91 SER A CA 1
ATOM 639 C C . SER A 1 91 ? -2.795 -1.792 -1.604 1.00 92.62 91 SER A C 1
ATOM 641 O O . SER A 1 91 ? -3.355 -1.666 -0.517 1.00 92.62 91 SER A O 1
ATOM 643 N N . LEU A 1 92 ? -1.512 -1.503 -1.783 1.00 93.06 92 LEU A N 1
ATOM 644 C CA . LEU A 1 92 ? -0.693 -0.825 -0.793 1.00 93.06 92 LEU A CA 1
ATOM 645 C C . LEU A 1 92 ? -0.239 0.514 -1.371 1.00 93.06 92 LEU A C 1
ATOM 647 O O . LEU A 1 92 ? 0.471 0.562 -2.374 1.00 93.06 92 LEU A O 1
ATOM 651 N N . LEU A 1 93 ? -0.624 1.605 -0.714 1.00 91.88 93 LEU A N 1
ATOM 652 C CA . LEU A 1 93 ? -0.092 2.935 -0.982 1.00 91.88 93 LEU A CA 1
ATOM 653 C C . LEU A 1 93 ? 0.838 3.326 0.159 1.00 91.88 93 LEU A C 1
ATOM 655 O O . LEU A 1 93 ? 0.397 3.480 1.297 1.00 91.88 93 LEU A O 1
ATOM 659 N N . GLY A 1 94 ? 2.120 3.481 -0.152 1.00 84.81 94 GLY A N 1
ATOM 660 C CA . GLY A 1 94 ? 3.141 3.873 0.803 1.00 84.81 94 GLY A CA 1
ATOM 661 C C . GLY A 1 94 ? 3.373 5.381 0.875 1.00 84.81 94 GLY A C 1
ATOM 662 O O . GLY A 1 94 ? 3.210 6.109 -0.104 1.00 84.81 94 GLY A O 1
ATOM 663 N N . GLY A 1 95 ? 3.790 5.835 2.055 1.00 85.94 95 GLY A N 1
ATOM 664 C CA . GLY A 1 95 ? 4.310 7.174 2.316 1.00 85.94 95 GLY A CA 1
ATOM 665 C C . GLY A 1 95 ? 5.836 7.166 2.429 1.00 85.94 95 GLY A C 1
ATOM 666 O O . GLY A 1 95 ? 6.522 6.876 1.452 1.00 85.94 95 GLY A O 1
ATOM 667 N N . LEU A 1 96 ? 6.385 7.525 3.594 1.00 88.62 96 LEU A N 1
ATOM 668 C CA . LEU A 1 96 ? 7.833 7.448 3.838 1.00 88.62 96 LEU A CA 1
ATOM 669 C C . LEU A 1 96 ? 8.172 6.225 4.694 1.00 88.62 96 LEU A C 1
ATOM 671 O O . LEU A 1 96 ? 7.556 6.046 5.742 1.00 88.62 96 LEU A O 1
ATOM 675 N N . GLY A 1 97 ? 9.189 5.455 4.315 1.00 89.94 97 GLY A N 1
ATOM 676 C CA . GLY A 1 97 ? 9.637 4.285 5.076 1.00 89.94 97 GLY A CA 1
ATOM 677 C C . GLY A 1 97 ? 9.669 3.006 4.249 1.00 89.94 97 GLY A C 1
ATOM 678 O O . GLY A 1 97 ? 9.955 3.054 3.053 1.00 89.94 97 GLY A O 1
ATOM 679 N N . GLU A 1 98 ? 9.409 1.878 4.902 1.00 90.94 98 GLU A N 1
ATOM 680 C CA . GLU A 1 98 ? 9.541 0.546 4.312 1.00 90.94 98 GLU A CA 1
ATOM 681 C C . GLU A 1 98 ? 8.166 -0.056 4.037 1.00 90.94 98 GLU A C 1
ATOM 683 O O . GLU A 1 98 ? 7.291 -0.091 4.903 1.00 90.94 98 GLU A O 1
ATOM 688 N N . PHE A 1 99 ? 7.953 -0.531 2.815 1.00 90.81 99 PHE A N 1
ATOM 689 C CA . PHE A 1 99 ? 6.641 -1.004 2.394 1.00 90.81 99 PHE A CA 1
ATOM 690 C C . PHE A 1 99 ? 6.756 -2.316 1.638 1.00 90.81 99 PHE A C 1
ATOM 692 O O . PHE A 1 99 ? 7.465 -2.416 0.638 1.00 90.81 99 PHE A O 1
ATOM 699 N N . SER A 1 100 ? 6.019 -3.323 2.094 1.00 90.69 100 SER A N 1
ATOM 700 C CA . SER A 1 100 ? 6.041 -4.659 1.507 1.00 90.69 100 SER A CA 1
ATOM 701 C C . SER A 1 100 ? 4.647 -5.098 1.092 1.00 90.69 100 SER A C 1
ATOM 703 O O . SER A 1 100 ? 3.729 -5.126 1.908 1.00 90.69 100 SER A O 1
ATOM 705 N N . LEU A 1 101 ? 4.495 -5.501 -0.167 1.00 90.75 101 LEU A N 1
ATOM 706 C CA . LEU A 1 101 ? 3.308 -6.197 -0.647 1.00 90.75 101 LEU A CA 1
ATOM 707 C C . LEU A 1 101 ? 3.698 -7.603 -1.099 1.00 90.75 101 LEU A C 1
ATOM 709 O O . LEU A 1 101 ? 4.491 -7.779 -2.024 1.00 90.75 101 LEU A O 1
ATOM 713 N N . LEU A 1 102 ? 3.104 -8.611 -0.465 1.00 90.38 102 LEU A N 1
ATOM 714 C CA . LEU A 1 102 ? 3.167 -9.994 -0.922 1.00 90.38 102 LEU A CA 1
ATOM 715 C C . LEU A 1 102 ? 1.820 -10.373 -1.524 1.00 90.38 102 LEU A C 1
ATOM 717 O O . LEU A 1 102 ? 0.809 -10.387 -0.827 1.00 90.38 102 LEU A O 1
ATOM 721 N N . GLY A 1 103 ? 1.805 -10.680 -2.816 1.00 82.06 103 GLY A N 1
ATOM 722 C CA . GLY A 1 103 ? 0.602 -11.070 -3.532 1.00 82.06 103 GLY A CA 1
ATOM 723 C C . GLY A 1 103 ? 0.236 -12.546 -3.358 1.00 82.06 103 GLY A C 1
ATOM 724 O O . GLY A 1 103 ? 1.099 -13.411 -3.205 1.00 82.06 103 GLY A O 1
ATOM 725 N N . GLY A 1 104 ? -1.065 -12.824 -3.420 1.00 85.06 104 GLY A N 1
ATOM 726 C CA . GLY A 1 104 ? -1.657 -14.157 -3.542 1.00 85.06 104 GLY A CA 1
ATOM 727 C C . GLY A 1 104 ? -2.151 -14.417 -4.970 1.00 85.06 104 GLY A 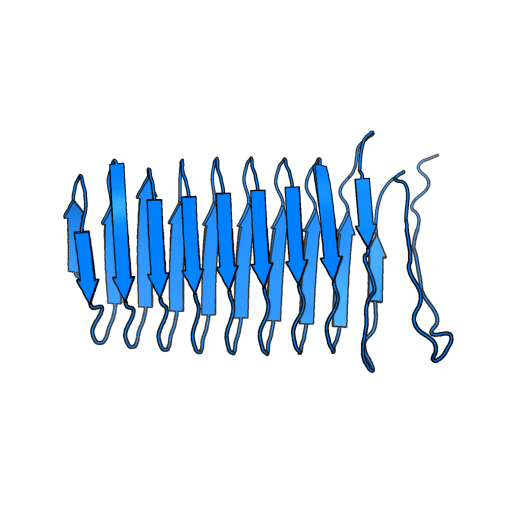C 1
ATOM 728 O O . GLY A 1 104 ? -1.355 -14.330 -5.902 1.00 85.06 104 GLY A O 1
ATOM 729 N N . LEU A 1 105 ? -3.435 -14.749 -5.166 1.00 89.00 105 LEU A N 1
ATOM 730 C CA . LEU A 1 105 ? -4.032 -14.780 -6.515 1.00 89.00 105 LEU A CA 1
ATOM 731 C C . LEU A 1 105 ? -4.901 -13.534 -6.753 1.00 89.00 105 LEU A C 1
ATOM 733 O O . LEU A 1 105 ? -5.735 -13.221 -5.906 1.00 89.00 105 LEU A O 1
ATOM 737 N N . GLY A 1 106 ? -4.790 -12.898 -7.918 1.00 90.25 106 GLY A N 1
ATOM 738 C CA . GLY A 1 106 ? -5.613 -11.744 -8.297 1.00 90.25 106 GLY A CA 1
ATOM 739 C C . GLY A 1 106 ? -4.795 -10.529 -8.719 1.00 90.25 106 GLY A C 1
ATOM 740 O O . GLY A 1 106 ? -3.751 -10.686 -9.350 1.00 90.25 106 GLY A O 1
ATOM 741 N N . GLU A 1 107 ? -5.292 -9.338 -8.397 1.00 90.69 107 GLU A N 1
ATOM 742 C CA . GLU A 1 107 ? -4.696 -8.068 -8.813 1.00 90.69 107 GLU A CA 1
ATOM 743 C C . GLU A 1 107 ? -4.024 -7.380 -7.628 1.00 90.69 107 GLU A C 1
ATOM 745 O O . GLU A 1 107 ? -4.593 -7.263 -6.540 1.00 90.69 107 GLU A O 1
ATOM 750 N N . PHE A 1 108 ? -2.791 -6.925 -7.824 1.00 89.56 108 PHE A N 1
ATOM 751 C CA . PHE A 1 108 ? -1.976 -6.388 -6.744 1.00 89.56 108 PHE A CA 1
ATOM 752 C C . PHE A 1 108 ? -1.298 -5.101 -7.178 1.00 89.56 108 PHE A C 1
ATOM 754 O O . PHE A 1 108 ? -0.551 -5.084 -8.154 1.00 89.56 108 PHE A O 1
ATOM 761 N N . SER A 1 109 ? -1.520 -4.028 -6.426 1.00 88.81 109 SER A N 1
ATOM 762 C CA . SER A 1 109 ? -0.938 -2.719 -6.703 1.00 88.81 109 SER A CA 1
ATOM 763 C C . SER A 1 109 ? -0.108 -2.228 -5.527 1.00 88.81 109 SER A C 1
ATOM 765 O O . SER A 1 109 ? -0.615 -2.101 -4.415 1.00 88.81 109 SER A O 1
ATOM 767 N N . LEU A 1 110 ? 1.160 -1.902 -5.772 1.00 88.56 110 LEU A N 1
ATOM 768 C CA . LEU A 1 110 ? 1.993 -1.165 -4.825 1.00 88.56 110 LEU A CA 1
ATOM 769 C C . LEU A 1 110 ? 2.360 0.190 -5.424 1.00 88.56 110 LEU A C 1
ATOM 771 O O . LEU A 1 110 ? 3.035 0.267 -6.449 1.00 88.56 110 LEU A O 1
ATOM 775 N N . LEU A 1 111 ? 1.943 1.267 -4.764 1.00 87.81 111 LEU A N 1
ATOM 776 C CA . LEU A 1 111 ? 2.421 2.613 -5.058 1.00 87.81 111 LEU A CA 1
ATOM 777 C C . LEU A 1 111 ? 3.374 3.034 -3.947 1.00 87.81 111 LEU A C 1
ATOM 779 O O . LEU A 1 111 ? 2.959 3.217 -2.806 1.00 87.81 111 LEU A O 1
ATOM 783 N N . GLY A 1 112 ? 4.652 3.177 -4.281 1.00 76.44 112 GLY A N 1
ATOM 784 C CA . GLY A 1 112 ? 5.677 3.614 -3.347 1.00 76.44 112 GLY A CA 1
ATOM 785 C C . GLY A 1 112 ? 5.756 5.137 -3.218 1.00 76.44 112 GLY A C 1
ATOM 786 O O . GLY A 1 112 ? 5.586 5.862 -4.198 1.00 76.44 112 GLY A O 1
ATOM 787 N N . GLY A 1 113 ? 6.041 5.616 -2.007 1.00 79.62 113 GLY A N 1
ATOM 788 C CA . GLY A 1 113 ? 6.436 6.996 -1.720 1.00 79.62 113 GLY A CA 1
ATOM 789 C C . GLY A 1 113 ? 7.961 7.141 -1.664 1.00 79.62 113 GLY A C 1
ATOM 790 O O . GLY A 1 113 ? 8.622 6.864 -2.657 1.00 79.62 113 GLY A O 1
ATOM 791 N N . LEU A 1 114 ? 8.540 7.586 -0.541 1.00 82.81 114 LEU A N 1
ATOM 792 C CA . LEU A 1 114 ? 10.006 7.580 -0.367 1.00 82.81 114 LEU A CA 1
ATOM 793 C C . LEU A 1 114 ? 10.447 6.417 0.532 1.00 82.81 114 LEU A C 1
ATOM 795 O O . LEU A 1 114 ? 9.869 6.248 1.601 1.00 82.81 114 LEU A O 1
ATOM 799 N N . GLY A 1 115 ? 11.510 5.699 0.171 1.00 84.19 115 GLY A N 1
ATOM 800 C CA . GLY A 1 115 ? 12.101 4.655 1.019 1.00 84.19 115 GLY A CA 1
ATOM 801 C C . GLY A 1 115 ? 12.315 3.321 0.310 1.00 84.19 115 GLY A C 1
ATOM 802 O O . GLY A 1 115 ? 12.678 3.302 -0.864 1.00 84.19 115 GLY A O 1
ATOM 803 N N . GLU A 1 116 ? 12.147 2.221 1.038 1.00 84.25 116 GLU A N 1
ATOM 804 C CA . GLU A 1 116 ? 12.398 0.870 0.530 1.00 84.25 116 GLU A CA 1
ATOM 805 C C . GLU A 1 116 ? 11.079 0.156 0.244 1.00 84.25 116 GLU A C 1
ATOM 807 O O . GLU A 1 116 ? 10.168 0.125 1.073 1.00 84.25 116 GLU A O 1
ATOM 812 N N . PHE A 1 117 ? 10.963 -0.425 -0.946 1.00 83.69 117 PHE A N 1
ATOM 813 C CA . PHE A 1 117 ? 9.717 -1.021 -1.405 1.00 83.69 117 PHE A CA 1
ATOM 814 C C . PHE A 1 117 ? 9.960 -2.422 -1.938 1.00 83.69 117 PHE A C 1
ATOM 816 O O . PHE A 1 117 ? 10.762 -2.628 -2.851 1.00 83.69 117 PHE A O 1
ATOM 823 N N . SER A 1 118 ? 9.222 -3.384 -1.394 1.00 82.94 118 SER A N 1
ATOM 824 C CA . SER A 1 118 ? 9.270 -4.774 -1.826 1.00 82.94 118 SER A CA 1
ATOM 825 C C . SER A 1 118 ? 7.924 -5.225 -2.376 1.00 82.94 118 SER A C 1
ATOM 827 O O . SER A 1 118 ? 6.902 -5.119 -1.700 1.00 82.94 118 SER A O 1
ATOM 829 N N . LEU A 1 119 ? 7.921 -5.777 -3.589 1.00 83.31 119 LEU A N 1
ATOM 830 C CA . LEU A 1 119 ? 6.763 -6.481 -4.134 1.00 83.31 119 LEU A CA 1
ATOM 831 C C . LEU A 1 119 ? 7.148 -7.906 -4.510 1.00 83.31 119 LEU A C 1
ATOM 833 O O . LEU A 1 119 ? 7.994 -8.132 -5.376 1.00 83.31 119 LEU A O 1
ATOM 837 N N . LEU A 1 120 ? 6.494 -8.874 -3.874 1.00 83.75 120 LEU A N 1
ATOM 838 C CA . LEU A 1 120 ? 6.559 -10.272 -4.274 1.00 83.75 120 LEU A CA 1
ATOM 839 C C . LEU A 1 120 ? 5.232 -10.645 -4.923 1.00 83.75 120 LEU A C 1
ATOM 841 O O . LEU A 1 120 ? 4.207 -10.723 -4.251 1.00 83.75 120 LEU A O 1
ATOM 845 N N . GLY A 1 121 ? 5.252 -10.863 -6.233 1.00 70.25 121 GLY A N 1
ATOM 846 C CA . GLY A 1 121 ? 4.079 -11.278 -6.989 1.00 70.25 121 GLY A CA 1
ATOM 847 C C . GLY A 1 121 ? 3.727 -12.745 -6.742 1.00 70.25 121 GLY A C 1
ATOM 848 O O . GLY A 1 121 ? 4.605 -13.605 -6.673 1.00 70.25 121 GLY A O 1
ATOM 849 N N . GLY A 1 122 ? 2.430 -13.026 -6.630 1.00 76.31 122 GLY A N 1
ATOM 850 C CA . GLY A 1 122 ? 1.862 -14.371 -6.634 1.00 76.31 122 GLY A CA 1
ATOM 851 C C . GLY A 1 122 ? 1.404 -14.778 -8.039 1.00 76.31 122 GLY A C 1
ATOM 852 O O . GLY A 1 122 ? 2.210 -14.874 -8.955 1.00 76.31 122 GLY A O 1
ATOM 853 N N . LEU A 1 123 ? 0.113 -15.032 -8.221 1.00 82.38 123 LEU A N 1
ATOM 854 C CA . LEU A 1 123 ? -0.524 -15.330 -9.510 1.00 82.38 123 LEU A CA 1
ATOM 855 C C . LEU A 1 123 ? -1.475 -14.190 -9.908 1.00 82.38 123 LEU A C 1
ATOM 857 O O . LEU A 1 123 ? -2.337 -13.843 -9.108 1.00 82.38 123 LEU A O 1
ATOM 861 N N . GLY A 1 124 ? -1.392 -13.669 -11.132 1.00 84.06 124 GLY A N 1
ATOM 862 C CA . GLY A 1 124 ? -2.333 -12.662 -11.646 1.00 84.06 124 GLY A CA 1
ATOM 863 C C . GLY A 1 124 ? -1.663 -11.396 -12.174 1.00 84.06 124 GLY A C 1
ATOM 864 O O . GLY A 1 124 ? -0.624 -11.492 -12.822 1.00 84.06 124 GLY A O 1
ATOM 865 N N . GLU A 1 125 ? -2.280 -10.239 -11.953 1.00 83.88 125 GLU A N 1
ATOM 866 C CA . GLU A 1 125 ? -1.800 -8.955 -12.472 1.00 83.88 125 GLU A CA 1
ATOM 867 C C . GLU A 1 125 ? -1.151 -8.132 -11.360 1.00 83.88 125 GLU A C 1
ATOM 869 O O . GLU A 1 125 ? -1.678 -8.004 -10.254 1.00 83.88 125 GLU A O 1
ATOM 874 N N . PHE A 1 126 ? 0.016 -7.565 -11.652 1.00 82.12 126 PHE A N 1
ATOM 875 C CA . PHE A 1 126 ? 0.827 -6.867 -10.665 1.00 82.12 126 PHE A CA 1
ATOM 876 C C . PHE A 1 126 ? 1.253 -5.511 -11.202 1.00 82.12 126 PHE A C 1
ATOM 878 O O . PHE A 1 126 ? 1.971 -5.421 -12.199 1.00 82.12 126 PHE A O 1
ATOM 885 N N . SER A 1 127 ? 0.855 -4.454 -10.506 1.00 81.56 127 SER A N 1
ATOM 886 C CA . SER A 1 127 ? 1.276 -3.091 -10.792 1.00 81.56 127 SER A CA 1
ATOM 887 C C . SER A 1 127 ? 2.171 -2.569 -9.679 1.00 81.56 127 SER A C 1
ATOM 889 O O . SER A 1 127 ? 1.805 -2.586 -8.505 1.00 81.56 127 SER A O 1
ATOM 891 N N . LEU A 1 128 ? 3.344 -2.059 -10.039 1.00 79.69 128 LEU A N 1
ATOM 892 C CA . LEU A 1 128 ? 4.173 -1.291 -9.122 1.00 79.69 128 LEU A CA 1
ATOM 893 C C . LEU A 1 128 ? 4.480 0.070 -9.721 1.00 79.69 128 LEU A C 1
ATOM 895 O O . LEU A 1 128 ? 5.035 0.164 -10.811 1.00 79.69 128 LEU A O 1
ATOM 899 N N . LEU A 1 129 ? 4.176 1.126 -8.977 1.00 79.75 129 LEU A N 1
ATOM 900 C CA . LEU A 1 129 ? 4.658 2.468 -9.267 1.00 79.75 129 LEU A CA 1
ATOM 901 C C . LEU A 1 129 ? 5.603 2.878 -8.146 1.00 79.75 129 LEU A C 1
ATOM 903 O O . LEU A 1 129 ? 5.175 3.120 -7.022 1.00 79.75 129 LEU A O 1
ATOM 907 N N . GLY A 1 130 ? 6.895 2.937 -8.442 1.00 67.31 130 GLY A N 1
ATOM 908 C CA . GLY A 1 130 ? 7.914 3.340 -7.488 1.00 67.31 130 GLY A CA 1
ATOM 909 C C . GLY A 1 130 ? 7.996 4.858 -7.346 1.00 67.31 130 GLY A C 1
ATOM 910 O O . GLY A 1 130 ? 8.158 5.569 -8.339 1.00 67.31 130 GLY A O 1
ATOM 911 N N . GLY A 1 131 ? 7.906 5.359 -6.113 1.00 69.12 131 GLY A N 1
ATOM 912 C CA . GLY A 1 131 ? 8.396 6.689 -5.722 1.00 69.12 131 GLY A CA 1
ATOM 913 C C . GLY A 1 131 ? 9.902 6.645 -5.417 1.00 69.12 131 GLY A C 1
ATOM 914 O O . GLY A 1 131 ? 10.543 5.685 -5.787 1.00 69.12 131 GLY A O 1
ATOM 915 N N . LEU A 1 132 ? 10.546 7.655 -4.830 1.00 72.81 132 LEU A N 1
ATOM 916 C CA . LEU A 1 132 ? 12.022 7.634 -4.710 1.00 72.81 132 LEU A CA 1
ATOM 917 C C . LEU A 1 132 ? 12.526 6.544 -3.739 1.00 72.81 132 LEU A C 1
ATOM 919 O O . LEU A 1 132 ? 11.999 6.417 -2.639 1.00 72.81 132 LEU A O 1
ATOM 923 N N . GLY A 1 133 ? 13.617 5.854 -4.082 1.00 73.31 133 GLY A N 1
ATOM 924 C CA . GLY A 1 133 ? 14.333 4.962 -3.160 1.00 73.31 133 GLY A CA 1
ATOM 925 C C . GLY A 1 133 ? 14.724 3.612 -3.760 1.00 73.31 133 GLY A C 1
ATOM 926 O O . GLY A 1 133 ? 14.972 3.524 -4.967 1.00 73.31 133 GLY A O 1
ATOM 927 N N . GLU A 1 134 ? 14.835 2.591 -2.909 1.00 74.50 134 GLU A N 1
ATOM 928 C CA . GLU A 1 134 ? 15.240 1.239 -3.307 1.00 74.50 134 GLU A CA 1
ATOM 929 C C . GLU A 1 134 ? 14.025 0.341 -3.543 1.00 74.50 134 GLU A C 1
ATOM 931 O O . GLU A 1 134 ? 13.064 0.334 -2.773 1.00 74.50 134 GLU A O 1
ATOM 936 N N . PHE A 1 135 ? 14.079 -0.434 -4.626 1.00 73.56 135 PHE A N 1
ATOM 937 C CA . PHE A 1 135 ? 12.982 -1.297 -5.055 1.00 73.56 135 PHE A CA 1
ATOM 938 C C . PHE A 1 135 ? 13.477 -2.722 -5.247 1.00 73.56 135 PHE A C 1
ATOM 940 O O . PHE A 1 135 ? 14.386 -2.967 -6.046 1.00 73.56 135 PHE A O 1
ATOM 947 N N . SER A 1 136 ? 12.835 -3.658 -4.552 1.00 74.25 136 SER A N 1
ATOM 948 C CA . SER A 1 136 ? 13.038 -5.094 -4.710 1.00 74.25 136 SER A CA 1
ATOM 949 C C . SER A 1 136 ? 11.758 -5.728 -5.230 1.00 74.25 136 SER A C 1
ATOM 951 O O . SER A 1 136 ? 10.708 -5.670 -4.592 1.00 74.25 136 SER A O 1
ATOM 953 N N . ILE A 1 137 ? 11.819 -6.324 -6.417 1.00 71.00 137 ILE A N 1
ATOM 954 C CA . ILE A 1 137 ? 10.643 -6.954 -7.018 1.00 71.00 137 ILE A CA 1
ATOM 955 C C . ILE A 1 137 ? 10.987 -8.375 -7.416 1.00 71.00 137 ILE A C 1
ATOM 957 O O . ILE A 1 137 ? 11.941 -8.617 -8.158 1.00 71.00 137 ILE A O 1
ATOM 961 N N . LEU A 1 138 ? 10.170 -9.309 -6.943 1.00 72.12 138 LEU A N 1
ATOM 962 C CA . LEU A 1 138 ? 10.183 -10.691 -7.387 1.00 72.12 138 LEU A CA 1
ATOM 963 C C . LEU A 1 138 ? 8.835 -10.980 -8.035 1.00 72.12 138 LEU A C 1
ATOM 965 O O . LEU A 1 138 ? 7.810 -11.039 -7.363 1.00 72.12 138 LEU A O 1
ATOM 969 N N . GLY A 1 139 ? 8.837 -11.139 -9.357 1.00 62.88 139 GLY A N 1
ATOM 970 C CA . GLY A 1 139 ? 7.629 -11.491 -10.096 1.00 62.88 139 GLY A CA 1
ATOM 971 C C . GLY A 1 139 ? 7.260 -12.963 -9.904 1.00 62.88 139 GLY A C 1
ATOM 972 O O . GLY A 1 139 ? 8.125 -13.839 -10.013 1.00 62.88 139 GLY A O 1
ATOM 973 N N . GLY A 1 140 ? 5.981 -13.215 -9.627 1.00 65.56 140 GLY A N 1
ATOM 974 C CA . GLY A 1 140 ? 5.346 -14.529 -9.729 1.00 65.56 140 GLY A CA 1
ATOM 975 C C . GLY A 1 140 ? 4.819 -14.819 -11.142 1.00 65.56 140 GLY A C 1
ATOM 976 O O . GLY A 1 140 ? 5.418 -14.394 -12.122 1.00 65.56 140 GLY A O 1
ATOM 977 N N . LEU A 1 141 ? 3.716 -15.562 -11.251 1.00 70.38 141 LEU A N 1
ATOM 978 C CA . LEU A 1 141 ? 3.076 -15.934 -12.520 1.00 70.38 141 LEU A CA 1
ATOM 979 C C . LEU A 1 141 ? 2.043 -14.868 -12.940 1.00 70.38 141 LEU A C 1
ATOM 981 O O . LEU A 1 141 ? 1.185 -14.523 -12.134 1.00 70.38 141 LEU A O 1
ATOM 985 N N . GLY A 1 142 ? 2.043 -14.430 -14.202 1.00 72.19 142 GLY A N 1
ATOM 986 C CA . GLY A 1 142 ? 1.044 -13.490 -14.743 1.00 72.19 142 GLY A CA 1
ATOM 987 C C . GLY A 1 142 ? 1.639 -12.169 -15.241 1.00 72.19 142 GLY A C 1
ATOM 988 O O . GLY A 1 142 ? 2.829 -12.119 -15.541 1.00 72.19 142 GLY A O 1
ATOM 989 N N . GLU A 1 143 ? 0.815 -11.136 -15.414 1.00 73.38 143 GLU A N 1
ATOM 990 C CA . GLU A 1 143 ? 1.217 -9.873 -16.052 1.00 73.38 143 GLU A CA 1
ATOM 991 C C . GLU A 1 143 ? 1.789 -8.873 -15.044 1.00 73.38 143 GLU A C 1
ATOM 993 O O . GLU A 1 143 ? 1.282 -8.722 -13.933 1.00 73.38 143 GLU A O 1
ATOM 998 N N . PHE A 1 144 ? 2.851 -8.168 -15.441 1.00 73.25 144 PHE A N 1
ATOM 999 C CA . PHE A 1 144 ? 3.557 -7.225 -14.575 1.00 73.25 144 PHE A CA 1
ATOM 1000 C C . PHE A 1 144 ? 3.751 -5.881 -15.278 1.00 73.25 144 PHE A C 1
ATOM 1002 O O . PHE A 1 144 ? 4.407 -5.792 -16.321 1.00 73.25 144 PHE A O 1
ATOM 1009 N N . SER A 1 145 ? 3.251 -4.820 -14.651 1.00 74.75 145 SER A N 1
ATOM 1010 C CA . SER A 1 145 ? 3.472 -3.433 -15.047 1.00 74.75 145 SER A CA 1
ATOM 1011 C C . SER A 1 145 ? 4.252 -2.719 -13.953 1.00 74.75 145 SER A C 1
ATOM 1013 O O . SER A 1 145 ? 3.776 -2.558 -12.832 1.00 74.75 145 SER A O 1
ATOM 1015 N N . ILE A 1 146 ? 5.483 -2.315 -14.250 1.00 71.56 146 ILE A N 1
ATOM 1016 C CA . ILE A 1 146 ? 6.352 -1.669 -13.273 1.00 71.56 146 ILE A CA 1
ATOM 1017 C C . ILE A 1 146 ? 6.834 -0.338 -13.841 1.00 71.56 146 ILE A C 1
ATOM 1019 O O . ILE A 1 146 ? 7.518 -0.277 -14.865 1.00 71.56 146 ILE A O 1
ATOM 1023 N N . LEU A 1 147 ? 6.511 0.737 -13.132 1.00 71.62 147 LEU A N 1
ATOM 1024 C CA . LEU A 1 147 ? 7.030 2.067 -13.387 1.00 71.62 147 LEU A CA 1
ATOM 1025 C C . LEU A 1 147 ? 7.961 2.465 -12.242 1.00 71.62 147 LEU A C 1
ATOM 1027 O O . LEU A 1 147 ? 7.503 2.737 -11.137 1.00 71.62 147 LEU A O 1
ATOM 1031 N N . GLY A 1 148 ? 9.267 2.503 -12.496 1.00 64.75 148 GLY A N 1
ATOM 1032 C CA . GLY A 1 148 ? 10.228 3.127 -11.587 1.00 64.75 148 GLY A CA 1
ATOM 1033 C C . GLY A 1 148 ? 10.147 4.644 -11.741 1.00 64.75 148 GLY A C 1
ATOM 1034 O O . GLY A 1 148 ? 10.059 5.147 -12.862 1.00 64.75 148 GLY A O 1
ATOM 1035 N N . GLY A 1 149 ? 10.123 5.395 -10.646 1.00 55.28 149 GLY A N 1
ATOM 1036 C CA . GLY A 1 149 ? 10.000 6.845 -10.740 1.00 55.28 149 GLY A CA 1
ATOM 1037 C C . GLY A 1 149 ? 11.277 7.550 -11.219 1.00 55.28 149 GLY A C 1
ATOM 1038 O O . GLY A 1 149 ? 12.283 6.952 -11.605 1.00 55.28 149 GLY A O 1
ATOM 1039 N N . LEU A 1 150 ? 11.187 8.879 -11.260 1.00 48.31 150 LEU A N 1
ATOM 1040 C CA . LEU A 1 150 ? 12.149 9.765 -11.912 1.00 48.31 150 LEU A CA 1
ATOM 1041 C C . LEU A 1 150 ? 13.062 10.436 -10.870 1.00 48.31 150 LEU A C 1
ATOM 1043 O O . LEU A 1 150 ? 12.582 11.176 -10.014 1.00 48.31 150 LEU A O 1
ATOM 1047 N N . GLY A 1 151 ? 14.378 10.227 -10.946 1.00 45.59 151 GLY A N 1
ATOM 1048 C CA . GLY A 1 151 ? 15.383 10.935 -10.136 1.00 45.59 151 GLY A CA 1
ATOM 1049 C C . GLY A 1 151 ? 16.782 10.317 -10.258 1.00 45.59 151 GLY A C 1
ATOM 1050 O O . GLY A 1 151 ? 16.956 9.319 -10.947 1.00 45.59 151 GLY A O 1
ATOM 1051 N N . GLU A 1 152 ? 17.782 10.906 -9.605 1.00 39.91 152 GLU A N 1
ATOM 1052 C CA . GLU A 1 152 ? 19.137 10.345 -9.494 1.00 39.91 152 GLU A CA 1
ATOM 1053 C C . GLU A 1 152 ? 19.273 9.632 -8.137 1.00 39.91 152 GLU A C 1
ATOM 1055 O O . GLU A 1 152 ? 18.874 10.191 -7.116 1.00 39.91 152 GLU A O 1
ATOM 1060 N N . GLY A 1 153 ? 19.804 8.401 -8.116 1.00 46.47 153 GLY A N 1
ATOM 1061 C CA . GLY A 1 153 ? 19.953 7.590 -6.891 1.00 46.47 153 GLY A CA 1
ATOM 1062 C C . GLY A 1 153 ? 18.986 6.407 -6.750 1.00 46.47 153 GLY A C 1
ATOM 1063 O O . GLY A 1 153 ? 18.823 5.884 -5.653 1.00 46.47 153 GLY A O 1
ATOM 1064 N N . TRP A 1 154 ? 18.348 5.980 -7.840 1.00 49.12 154 TRP A N 1
ATOM 1065 C CA . TRP A 1 154 ? 17.455 4.820 -7.850 1.00 49.12 154 TRP A CA 1
ATOM 1066 C C . TRP A 1 154 ? 18.264 3.527 -7.892 1.00 49.12 154 TRP A C 1
ATOM 1068 O O . TRP A 1 154 ? 18.926 3.236 -8.891 1.00 49.12 154 TRP A O 1
ATOM 1078 N N . GLY A 1 155 ? 18.188 2.745 -6.817 1.00 50.06 155 GLY A N 1
ATOM 1079 C CA . GLY A 1 155 ? 18.609 1.350 -6.804 1.00 50.06 155 GLY A CA 1
ATOM 1080 C C . GLY A 1 155 ? 17.417 0.469 -7.158 1.00 50.06 155 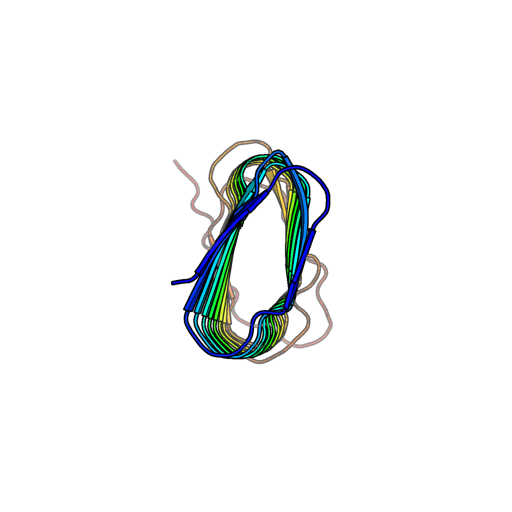GLY A C 1
ATOM 1081 O O . GLY A 1 155 ? 16.597 0.162 -6.297 1.00 50.06 155 GLY A O 1
ATOM 1082 N N . PHE A 1 156 ? 17.289 0.075 -8.425 1.00 55.28 156 PHE A N 1
ATOM 1083 C CA . PHE A 1 156 ? 16.261 -0.876 -8.846 1.00 55.28 156 PHE A CA 1
ATOM 1084 C C . PHE A 1 156 ? 16.882 -2.270 -8.972 1.00 55.28 156 PHE A C 1
ATOM 1086 O O . PHE A 1 156 ? 17.547 -2.589 -9.959 1.00 55.28 156 PHE A O 1
ATOM 1093 N N . SER A 1 157 ? 16.672 -3.124 -7.969 1.00 48.78 157 SER A N 1
ATOM 1094 C CA . SER A 1 157 ? 17.096 -4.524 -8.028 1.00 48.78 157 SER A CA 1
ATOM 1095 C C . SER A 1 157 ? 15.909 -5.422 -8.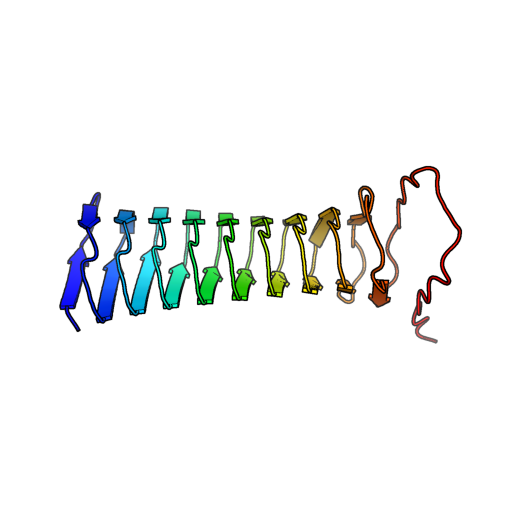353 1.00 48.78 157 SER A C 1
ATOM 1097 O O . SER A 1 157 ? 15.100 -5.774 -7.497 1.00 48.78 157 SER A O 1
ATOM 1099 N N . LEU A 1 158 ? 15.825 -5.844 -9.616 1.00 50.97 158 LEU A N 1
ATOM 1100 C CA . LEU A 1 158 ? 14.878 -6.869 -10.046 1.00 50.97 158 LEU A CA 1
ATOM 1101 C C . LEU A 1 158 ? 15.482 -8.254 -9.800 1.00 50.97 158 LEU A C 1
ATOM 1103 O O . LEU A 1 158 ? 16.120 -8.852 -10.675 1.00 50.97 158 LEU A O 1
ATOM 1107 N N . LEU A 1 159 ? 15.277 -8.793 -8.599 1.00 40.94 159 LEU A N 1
ATOM 1108 C CA . LEU A 1 159 ? 15.745 -10.131 -8.259 1.00 40.94 159 LEU A CA 1
ATOM 1109 C C . LEU A 1 159 ? 14.789 -11.199 -8.817 1.00 40.94 159 LEU A C 1
ATOM 1111 O O . LEU A 1 159 ? 13.970 -11.774 -8.113 1.00 40.94 159 LEU A O 1
ATOM 1115 N N . GLY A 1 160 ? 14.941 -11.493 -10.110 1.00 39.94 160 GLY A N 1
ATOM 1116 C CA . GLY A 1 160 ? 14.435 -12.710 -10.744 1.00 39.94 160 GLY A CA 1
ATOM 1117 C C . GLY A 1 160 ? 12.912 -12.804 -10.847 1.00 39.94 160 GLY A C 1
ATOM 1118 O O . GLY A 1 160 ? 12.250 -13.368 -9.985 1.00 39.94 160 GLY A O 1
ATOM 1119 N N . VAL A 1 161 ? 12.361 -12.394 -11.990 1.00 41.97 161 VAL A N 1
ATOM 1120 C CA . VAL A 1 161 ? 11.040 -12.875 -12.421 1.00 41.97 161 VAL A CA 1
ATOM 1121 C C . VAL A 1 161 ? 11.184 -14.370 -12.713 1.00 41.97 161 VAL A C 1
ATOM 1123 O O . VAL A 1 161 ? 11.811 -14.765 -13.699 1.00 41.97 161 VAL A O 1
ATOM 1126 N N . ARG A 1 162 ? 10.678 -15.225 -11.821 1.00 40.06 162 ARG A N 1
ATOM 1127 C CA . ARG A 1 162 ? 10.704 -16.682 -11.990 1.00 40.06 162 ARG A CA 1
ATOM 1128 C C . ARG A 1 162 ? 9.277 -17.184 -12.175 1.00 40.06 162 ARG A C 1
ATOM 1130 O O . ARG A 1 162 ? 8.670 -17.708 -11.250 1.00 40.06 162 ARG A O 1
ATOM 1137 N N . GLY A 1 163 ? 8.800 -17.118 -13.415 1.00 36.41 163 GLY A N 1
ATOM 1138 C CA . GLY A 1 163 ? 7.683 -17.943 -13.867 1.00 36.41 163 GLY A CA 1
ATOM 1139 C C . GLY A 1 163 ? 6.713 -17.257 -14.825 1.00 36.41 163 GLY A C 1
ATOM 1140 O O . GLY A 1 163 ? 6.053 -16.304 -14.460 1.00 36.41 163 GLY A O 1
ATOM 1141 N N . GLY A 1 164 ? 6.558 -17.864 -16.005 1.00 39.53 164 GLY A N 1
ATOM 1142 C CA . GLY A 1 164 ? 5.261 -18.171 -16.621 1.00 39.53 164 GLY A CA 1
ATOM 1143 C C . GLY A 1 164 ? 4.489 -17.067 -17.349 1.00 39.53 164 GLY A C 1
ATOM 1144 O O . GLY A 1 164 ? 3.875 -16.224 -16.720 1.00 39.53 164 GLY A O 1
ATOM 1145 N N . LEU A 1 165 ? 4.415 -17.219 -18.681 1.00 42.69 165 LEU A N 1
ATOM 1146 C CA . LEU A 1 165 ? 3.334 -16.789 -19.594 1.00 42.69 165 LEU A CA 1
ATOM 1147 C C . LEU A 1 165 ? 2.727 -15.383 -19.396 1.00 42.69 165 LEU A C 1
ATOM 1149 O O . LEU A 1 165 ? 1.555 -15.197 -19.707 1.00 42.69 165 LEU A O 1
ATOM 1153 N N . GLY A 1 166 ? 3.494 -14.408 -18.918 1.00 46.34 166 GLY A N 1
ATOM 1154 C CA . GLY A 1 166 ? 3.024 -13.038 -18.729 1.00 46.34 166 GLY A CA 1
ATOM 1155 C C . GLY A 1 166 ? 3.860 -12.013 -19.478 1.00 46.34 166 GLY A C 1
ATOM 1156 O O . GLY A 1 166 ? 5.062 -12.208 -19.684 1.00 46.34 166 GLY A O 1
ATOM 1157 N N . GLU A 1 167 ? 3.217 -10.924 -19.893 1.00 50.62 167 GLU A N 1
ATOM 1158 C CA . GLU A 1 167 ? 3.900 -9.755 -20.441 1.00 50.62 167 GLU A CA 1
ATOM 1159 C C . GLU A 1 167 ? 4.494 -8.907 -19.305 1.00 50.62 167 GLU A C 1
ATOM 1161 O O . GLU A 1 167 ? 3.940 -8.811 -18.208 1.00 50.62 167 GLU A O 1
ATOM 1166 N N . PHE A 1 168 ? 5.665 -8.324 -19.562 1.00 56.66 168 PHE A N 1
ATOM 1167 C CA . PHE A 1 168 ? 6.428 -7.559 -18.582 1.00 56.66 168 PHE A CA 1
ATOM 1168 C C . PHE A 1 168 ? 6.772 -6.188 -19.161 1.00 56.66 168 PHE A C 1
ATOM 1170 O O . PHE A 1 168 ? 7.505 -6.096 -20.152 1.00 56.66 168 PHE A O 1
ATOM 1177 N N . PHE A 1 169 ? 6.267 -5.131 -18.529 1.00 53.31 169 PHE A N 1
ATOM 1178 C CA . PHE A 1 169 ? 6.490 -3.748 -18.940 1.00 53.31 169 PHE A CA 1
ATOM 1179 C C . PHE A 1 169 ? 7.287 -3.004 -17.870 1.00 53.31 169 PHE A C 1
ATOM 1181 O O . PHE A 1 169 ? 6.815 -2.830 -16.749 1.00 53.31 169 PHE A O 1
ATOM 1188 N N . LEU A 1 170 ? 8.491 -2.547 -18.232 1.00 57.59 170 LEU A N 1
ATOM 1189 C CA . LEU A 1 170 ? 9.283 -1.618 -17.424 1.00 57.59 170 LEU A CA 1
ATOM 1190 C C . LEU A 1 170 ? 9.352 -0.252 -18.102 1.00 57.59 170 LEU A C 1
ATOM 1192 O O . LEU A 1 170 ? 9.851 -0.142 -19.225 1.00 57.59 170 LEU A O 1
ATOM 1196 N N . LEU A 1 171 ? 8.937 0.787 -17.378 1.00 52.31 171 LEU A N 1
ATOM 1197 C CA . LEU A 1 171 ? 9.294 2.179 -17.656 1.00 52.31 171 LEU A CA 1
ATOM 1198 C C . LEU A 1 171 ? 10.069 2.741 -16.456 1.00 52.31 171 LEU A C 1
ATOM 1200 O O . LEU A 1 171 ? 9.566 2.710 -15.340 1.00 52.31 171 LEU A O 1
ATOM 1204 N N . GLY A 1 172 ? 11.279 3.268 -16.658 1.00 48.97 172 GLY A N 1
ATOM 1205 C CA . GLY A 1 172 ? 12.073 3.849 -15.567 1.00 48.97 172 GLY A CA 1
ATOM 1206 C C . GLY A 1 172 ? 13.224 4.736 -16.045 1.00 48.97 172 GLY A C 1
ATOM 1207 O O . GLY A 1 172 ? 13.721 4.567 -17.159 1.00 48.97 172 GLY A O 1
ATOM 1208 N N . GLY A 1 173 ? 13.607 5.707 -15.207 1.00 44.91 173 GLY A N 1
ATOM 1209 C CA . GLY A 1 173 ? 14.742 6.615 -15.429 1.00 44.91 173 GLY A CA 1
ATOM 1210 C C . GLY A 1 173 ? 16.115 5.973 -15.167 1.00 44.91 173 GLY A C 1
ATOM 1211 O O . GLY A 1 173 ? 16.205 4.791 -14.853 1.00 44.91 173 GLY A O 1
ATOM 1212 N N . LEU A 1 174 ? 17.187 6.765 -15.315 1.00 39.59 174 LEU A N 1
ATOM 1213 C CA . LEU A 1 174 ? 18.603 6.362 -15.222 1.00 39.59 174 LEU A CA 1
ATOM 1214 C C . LEU A 1 174 ? 18.952 5.692 -13.869 1.00 39.59 174 LEU A C 1
ATOM 1216 O O . LEU A 1 174 ? 19.360 6.366 -12.926 1.00 39.59 174 LEU A O 1
ATOM 1220 N N . GLY A 1 175 ? 18.816 4.367 -13.783 1.00 44.03 175 GLY A N 1
ATOM 1221 C CA . GLY A 1 175 ? 19.205 3.544 -12.632 1.00 44.03 175 GLY A CA 1
ATOM 1222 C C . GLY A 1 175 ? 20.005 2.307 -13.050 1.00 44.03 175 GLY A C 1
ATOM 1223 O O . GLY A 1 175 ? 19.992 1.909 -14.217 1.00 44.03 175 GLY A O 1
ATOM 1224 N N . GLU A 1 176 ? 20.735 1.704 -12.109 1.00 41.31 176 GLU A N 1
ATOM 1225 C CA . GLU A 1 176 ? 21.429 0.433 -12.343 1.00 41.31 176 GLU A CA 1
ATOM 1226 C C . GLU A 1 176 ? 20.423 -0.724 -12.310 1.00 41.31 176 GLU A C 1
ATOM 1228 O O . GLU A 1 176 ? 19.741 -0.934 -11.311 1.00 41.31 176 GLU A O 1
ATOM 1233 N N . PHE A 1 177 ? 20.343 -1.486 -13.403 1.00 47.69 177 PHE A N 1
ATOM 1234 C CA . PHE A 1 177 ? 19.500 -2.676 -13.510 1.00 47.69 177 PHE A CA 1
ATOM 1235 C C . PHE A 1 177 ? 20.351 -3.929 -13.292 1.00 47.69 177 PHE A C 1
ATOM 1237 O O . PHE A 1 177 ? 21.259 -4.208 -14.078 1.00 47.69 177 PHE A O 1
ATOM 1244 N N . SER A 1 178 ? 20.040 -4.725 -12.269 1.00 42.19 178 SER A N 1
ATOM 1245 C CA . SER A 1 178 ? 20.611 -6.067 -12.113 1.00 42.19 178 SER A CA 1
ATOM 1246 C C . SER A 1 178 ? 19.539 -7.128 -12.386 1.00 42.19 178 SER A C 1
ATOM 1248 O O . SER A 1 178 ? 18.518 -7.188 -11.711 1.00 42.19 178 SER A O 1
ATOM 1250 N N . GLN A 1 179 ? 19.745 -7.951 -13.423 1.00 46.59 179 GLN A N 1
ATOM 1251 C CA . GLN A 1 179 ? 18.875 -9.080 -13.771 1.00 46.59 179 GLN A CA 1
ATOM 1252 C C . GLN A 1 179 ? 19.633 -10.393 -13.532 1.00 46.59 179 GLN A C 1
ATOM 1254 O O . GLN A 1 179 ? 20.661 -10.648 -14.159 1.00 46.59 179 GLN A O 1
ATOM 1259 N N . LEU A 1 180 ? 19.111 -11.265 -12.667 1.00 38.75 180 LEU A N 1
ATOM 1260 C CA . LEU A 1 180 ? 19.564 -12.657 -12.547 1.00 38.75 180 LEU A CA 1
ATOM 1261 C C . LEU A 1 180 ? 18.610 -13.563 -13.344 1.00 38.75 180 LEU A C 1
ATOM 1263 O O . LEU A 1 180 ? 17.550 -13.953 -12.860 1.00 38.75 180 LEU A O 1
ATOM 1267 N N . GLY A 1 181 ? 18.965 -13.860 -14.598 1.00 35.75 181 GLY A N 1
ATOM 1268 C CA . GLY A 1 181 ? 18.157 -14.679 -15.509 1.00 35.75 181 GLY A CA 1
ATOM 1269 C C . GLY A 1 181 ? 18.125 -16.169 -15.139 1.00 35.75 181 GLY A C 1
A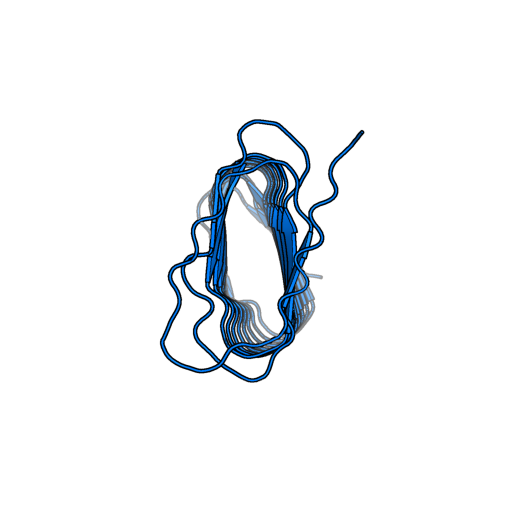TOM 1270 O O . GLY A 1 181 ? 19.163 -16.791 -14.909 1.00 35.75 181 GLY A O 1
ATOM 1271 N N . GLY A 1 182 ? 16.926 -16.760 -15.116 1.00 33.81 182 GLY A N 1
ATOM 1272 C CA . GLY A 1 182 ? 16.715 -18.209 -15.069 1.00 33.81 182 GLY A CA 1
ATOM 1273 C C . GLY A 1 182 ? 16.657 -18.826 -16.471 1.00 33.81 182 GLY A C 1
ATOM 1274 O O . GLY A 1 182 ? 16.147 -18.216 -17.403 1.00 33.81 182 GLY A O 1
ATOM 1275 N N . LEU A 1 183 ? 17.187 -20.044 -16.617 1.00 37.00 183 LEU A N 1
ATOM 1276 C CA . LEU A 1 183 ? 17.210 -20.821 -17.863 1.00 37.00 183 LEU A CA 1
ATOM 1277 C C . LEU A 1 183 ? 15.790 -21.076 -18.406 1.00 37.00 183 LEU A C 1
ATOM 1279 O O . LEU A 1 183 ? 15.073 -21.898 -17.840 1.00 37.00 183 LEU A O 1
ATOM 1283 N N . GLY A 1 184 ? 15.417 -20.443 -19.521 1.00 35.81 184 GLY A N 1
ATOM 1284 C CA . GLY A 1 184 ? 14.218 -20.821 -20.277 1.00 35.81 184 GLY A CA 1
ATOM 1285 C C . GLY A 1 184 ? 13.561 -19.677 -21.043 1.00 35.81 184 GLY A C 1
ATOM 1286 O O . GLY A 1 184 ? 12.658 -19.040 -20.526 1.00 35.81 184 GLY A O 1
ATOM 1287 N N . GLU A 1 185 ? 13.985 -19.522 -22.298 1.00 34.88 185 GLU A N 1
ATOM 1288 C CA . GLU A 1 185 ? 13.350 -18.753 -23.381 1.00 34.88 185 GLU A CA 1
ATOM 1289 C C . GLU A 1 185 ? 13.457 -17.215 -23.353 1.00 34.88 185 GLU A C 1
ATOM 1291 O O . GLU A 1 185 ? 13.167 -16.519 -22.387 1.00 34.88 185 GLU A O 1
ATOM 1296 N N . SER A 1 186 ? 13.929 -16.695 -24.490 1.00 37.69 186 SER A N 1
ATOM 1297 C CA . SER A 1 186 ? 14.020 -15.278 -24.830 1.00 37.69 186 SER A CA 1
ATOM 1298 C C . SER A 1 186 ? 12.629 -14.784 -25.230 1.00 37.69 186 SER A C 1
ATOM 1300 O O . SER A 1 186 ? 12.202 -15.019 -26.361 1.00 37.69 186 SER A O 1
ATOM 1302 N N . PHE A 1 187 ? 11.946 -14.076 -24.335 1.00 38.28 187 PHE A N 1
ATOM 1303 C CA . PHE A 1 187 ? 10.738 -13.321 -24.672 1.00 38.28 187 PHE A CA 1
ATOM 1304 C C . PHE A 1 187 ? 11.107 -11.886 -25.086 1.00 38.28 187 PHE A C 1
ATOM 1306 O O . PHE A 1 187 ? 12.136 -11.371 -24.638 1.00 38.28 187 PHE A O 1
ATOM 1313 N N . PRO A 1 188 ? 10.333 -11.232 -25.971 1.00 34.69 188 PRO A N 1
ATOM 1314 C CA . PRO A 1 188 ? 10.608 -9.861 -26.379 1.00 34.69 188 PRO A CA 1
ATOM 1315 C C . PRO A 1 188 ? 10.335 -8.908 -25.208 1.00 34.69 188 PRO A C 1
ATOM 1317 O O . PRO A 1 188 ? 9.215 -8.461 -24.999 1.00 34.69 188 PRO A O 1
ATOM 1320 N N . TYR A 1 189 ? 11.373 -8.592 -24.440 1.00 42.09 189 TYR A N 1
ATOM 1321 C CA . TYR A 1 189 ? 11.345 -7.498 -23.476 1.00 42.09 189 TYR A CA 1
ATOM 1322 C C . TYR A 1 189 ? 11.298 -6.169 -24.238 1.00 42.09 189 TYR A C 1
ATOM 1324 O O . TYR A 1 189 ? 12.219 -5.862 -24.998 1.00 42.09 189 TYR A O 1
ATOM 1332 N N . MET A 1 190 ? 10.258 -5.360 -24.033 1.00 36.72 190 MET A N 1
ATOM 1333 C CA . MET A 1 190 ? 10.252 -3.963 -24.469 1.00 36.72 190 MET A CA 1
ATOM 1334 C C . MET A 1 190 ? 10.583 -3.077 -23.266 1.00 36.72 190 MET A C 1
ATOM 1336 O O . MET A 1 190 ? 9.703 -2.517 -22.623 1.00 36.72 190 MET A O 1
ATOM 1340 N N . ALA A 1 191 ? 11.873 -2.973 -22.939 1.00 42.38 191 ALA A N 1
ATOM 1341 C CA . ALA A 1 191 ? 12.349 -1.932 -22.037 1.00 42.38 191 ALA A CA 1
ATOM 1342 C C . ALA A 1 191 ? 12.350 -0.606 -22.809 1.00 42.38 191 ALA A C 1
ATOM 1344 O O . ALA A 1 191 ? 13.211 -0.379 -23.661 1.00 42.38 191 ALA A O 1
ATOM 1345 N N . ILE A 1 192 ? 11.366 0.258 -22.557 1.00 39.09 192 ILE A N 1
ATOM 1346 C CA . ILE A 1 192 ? 11.372 1.620 -23.098 1.00 39.09 192 ILE A CA 1
ATOM 1347 C C . ILE A 1 192 ? 12.160 2.479 -22.113 1.00 39.09 192 ILE A C 1
ATOM 1349 O O . ILE A 1 192 ? 11.613 3.027 -21.158 1.00 39.09 192 ILE A O 1
ATOM 1353 N N . ILE A 1 193 ? 13.470 2.574 -22.341 1.00 43.16 193 ILE A N 1
ATOM 1354 C CA . ILE A 1 193 ? 14.315 3.559 -21.667 1.00 43.16 193 ILE A CA 1
ATOM 1355 C C . ILE A 1 193 ? 14.006 4.907 -22.319 1.00 43.16 193 ILE A C 1
ATOM 1357 O O . ILE A 1 193 ? 14.361 5.142 -23.474 1.00 43.16 193 ILE A O 1
ATOM 1361 N N . ILE A 1 194 ? 13.299 5.782 -21.606 1.00 36.06 194 ILE A N 1
ATOM 1362 C CA . ILE A 1 194 ? 13.097 7.161 -22.055 1.00 36.06 194 ILE A CA 1
ATOM 1363 C C . ILE A 1 194 ? 14.379 7.931 -21.722 1.00 36.06 194 ILE A C 1
ATOM 1365 O O . ILE A 1 194 ? 14.552 8.423 -20.608 1.00 36.06 194 ILE A O 1
ATOM 1369 N N . GLU A 1 195 ? 15.297 8.013 -22.685 1.00 29.78 195 GLU A N 1
ATOM 1370 C CA . GLU A 1 195 ? 16.393 8.982 -22.645 1.00 29.78 195 GLU A CA 1
ATOM 1371 C C . GLU A 1 195 ? 15.788 10.387 -22.792 1.00 29.78 195 GLU A C 1
ATOM 1373 O O . GLU A 1 195 ? 15.236 10.733 -23.838 1.00 29.78 195 GLU A O 1
ATOM 1378 N N . ASN A 1 196 ? 15.853 11.207 -21.740 1.00 29.89 196 ASN A N 1
ATOM 1379 C CA . ASN A 1 196 ? 15.601 12.638 -21.895 1.00 29.89 196 ASN A CA 1
ATOM 1380 C C . ASN A 1 196 ? 16.784 13.249 -22.667 1.00 29.89 196 ASN A C 1
ATOM 1382 O O . ASN A 1 196 ? 17.925 13.134 -22.217 1.00 29.89 196 ASN A O 1
ATOM 1386 N N . MET A 1 197 ? 16.498 13.866 -23.821 1.00 33.16 197 MET A N 1
ATOM 1387 C CA . MET A 1 197 ? 17.433 14.747 -24.542 1.00 33.16 197 MET A CA 1
ATOM 1388 C C . MET A 1 197 ? 17.779 15.996 -23.731 1.00 33.16 197 MET A C 1
ATOM 1390 O O . MET A 1 197 ? 16.866 16.525 -23.056 1.00 33.16 197 MET A O 1
#

pLDDT: mean 72.76, std 19.33, range [29.78, 94.88]